Protein AF-A0A2S6SLX9-F1 (afdb_monomer)

pLDDT: mean 84.7, std 12.92, range [45.53, 98.5]

Solvent-accessible surface area (backbone atoms only — not comparable to full-atom values): 10293 Å² total; per-residue (Å²): 132,56,76,66,54,54,52,51,55,49,53,52,50,39,67,77,36,44,71,61,47,51,50,53,49,33,52,50,41,18,55,44,28,34,71,29,60,89,68,58,66,61,57,39,20,46,30,0,40,76,55,32,36,69,56,17,27,56,48,45,47,50,17,41,27,54,11,34,46,51,32,24,54,50,45,38,69,73,43,36,68,67,47,44,76,75,39,45,80,59,52,54,55,52,46,60,61,36,72,81,46,53,53,56,56,44,20,53,61,50,50,48,80,90,63,54,62,41,60,53,39,50,55,54,27,71,42,98,67,53,71,65,54,53,40,54,17,42,41,63,18,37,40,66,63,39,46,49,31,2,45,52,16,27,49,50,44,58,39,70,74,45,95,62,91,75,81,86,72,84,80,54,71,64,55,62,48,53,55,48,51,54,51,49,54,45,51,51,53,54,58,61,73,71,111

Structure (mmCIF, N/CA/C/O backbone):
data_AF-A0A2S6SLX9-F1
#
_entry.id   AF-A0A2S6SLX9-F1
#
loop_
_atom_site.group_PDB
_atom_site.id
_atom_site.type_symbol
_atom_site.label_atom_id
_atom_site.label_alt_id
_atom_site.label_comp_id
_atom_site.label_asym_id
_atom_site.label_entity_id
_atom_site.label_seq_id
_atom_site.pdbx_PDB_ins_code
_atom_site.Cartn_x
_atom_site.Cartn_y
_atom_site.Cartn_z
_atom_site.occupancy
_atom_site.B_iso_or_equiv
_atom_site.auth_seq_id
_atom_site.auth_comp_id
_atom_site.auth_asym_id
_atom_site.auth_atom_id
_atom_site.pdbx_PDB_model_num
ATOM 1 N N . MET A 1 1 ? 1.259 -5.660 -34.806 1.00 58.66 1 MET A N 1
ATOM 2 C CA . MET A 1 1 ? 2.214 -5.693 -33.688 1.00 58.66 1 MET A CA 1
ATOM 3 C C . MET A 1 1 ? 2.145 -7.053 -33.032 1.00 58.66 1 MET A C 1
ATOM 5 O O . MET A 1 1 ? 1.048 -7.477 -32.679 1.00 58.66 1 MET A O 1
ATOM 9 N N . THR A 1 2 ? 3.268 -7.755 -32.922 1.00 77.75 2 THR A N 1
ATOM 10 C CA . THR A 1 2 ? 3.340 -8.989 -32.123 1.00 77.75 2 THR A CA 1
ATOM 11 C C . THR A 1 2 ? 3.274 -8.657 -30.622 1.00 77.75 2 THR A C 1
ATOM 13 O O . THR A 1 2 ? 3.589 -7.541 -30.214 1.00 77.75 2 THR A O 1
ATOM 16 N N . TYR A 1 3 ? 2.852 -9.604 -29.774 1.00 70.75 3 TYR A N 1
ATOM 17 C CA . TYR A 1 3 ? 2.785 -9.411 -28.311 1.00 70.75 3 TYR A CA 1
ATOM 18 C C . TYR A 1 3 ? 4.117 -8.911 -27.722 1.00 70.75 3 TYR A C 1
ATOM 20 O O . TYR A 1 3 ? 4.139 -8.018 -26.878 1.00 70.75 3 TYR A O 1
ATOM 28 N N . ASN A 1 4 ? 5.231 -9.427 -28.242 1.00 73.94 4 ASN A N 1
ATOM 29 C CA . ASN A 1 4 ? 6.574 -9.044 -27.819 1.00 73.94 4 ASN A CA 1
ATOM 30 C C . ASN A 1 4 ? 6.911 -7.590 -28.185 1.00 73.94 4 ASN A C 1
ATOM 32 O O . ASN A 1 4 ? 7.518 -6.894 -27.378 1.00 73.94 4 ASN A O 1
ATOM 36 N N . GLU A 1 5 ? 6.480 -7.098 -29.352 1.00 76.88 5 GLU A N 1
ATOM 37 C CA . GLU A 1 5 ? 6.680 -5.694 -29.749 1.00 76.88 5 GLU A CA 1
ATOM 38 C C . GLU A 1 5 ? 5.954 -4.725 -28.811 1.00 76.88 5 GLU A C 1
ATOM 40 O O . GLU A 1 5 ? 6.497 -3.676 -28.469 1.00 76.88 5 GLU A O 1
ATOM 45 N N . ILE A 1 6 ? 4.751 -5.086 -28.350 1.00 79.19 6 ILE A N 1
ATOM 46 C CA . ILE A 1 6 ? 3.998 -4.268 -27.390 1.00 79.19 6 ILE A CA 1
ATOM 47 C C . ILE A 1 6 ? 4.755 -4.197 -26.060 1.00 79.19 6 ILE A C 1
ATOM 49 O O . ILE A 1 6 ? 4.963 -3.099 -25.542 1.00 79.19 6 ILE A O 1
ATOM 53 N N . LEU A 1 7 ? 5.220 -5.335 -25.535 1.00 76.69 7 LEU A N 1
ATOM 54 C CA . LEU A 1 7 ? 5.980 -5.375 -24.281 1.00 76.69 7 LEU A CA 1
ATOM 55 C C . LEU A 1 7 ? 7.290 -4.583 -24.356 1.00 76.69 7 LEU A C 1
ATOM 57 O O . LEU A 1 7 ? 7.584 -3.836 -23.425 1.00 76.69 7 LEU A O 1
ATOM 61 N N . LEU A 1 8 ? 8.027 -4.700 -25.465 1.00 78.38 8 LEU A N 1
ATOM 62 C CA . LEU A 1 8 ? 9.262 -3.949 -25.719 1.00 78.38 8 LEU A CA 1
ATOM 63 C C . LEU A 1 8 ? 9.008 -2.441 -25.838 1.00 78.38 8 LEU A C 1
ATOM 65 O O . LEU A 1 8 ? 9.751 -1.631 -25.290 1.00 78.38 8 LEU A O 1
ATOM 69 N N . SER A 1 9 ? 7.941 -2.041 -26.536 1.00 81.38 9 SER A N 1
ATOM 70 C CA . SER A 1 9 ? 7.583 -0.622 -26.649 1.00 81.38 9 SER A CA 1
ATOM 71 C C . SER A 1 9 ? 7.209 -0.020 -25.289 1.00 81.38 9 SER A C 1
ATOM 73 O O . SER A 1 9 ? 7.615 1.099 -24.970 1.00 81.38 9 SER A O 1
ATOM 75 N N . PHE A 1 10 ? 6.499 -0.788 -24.458 1.00 82.88 10 PHE A N 1
ATOM 76 C CA . PHE A 1 10 ? 6.145 -0.399 -23.101 1.00 82.88 10 PHE A CA 1
ATOM 77 C C . PHE A 1 10 ? 7.373 -0.300 -22.187 1.00 82.88 10 PHE A C 1
ATOM 79 O O . PHE A 1 10 ? 7.529 0.718 -21.513 1.00 82.88 10 PHE A O 1
ATOM 86 N N . SER A 1 11 ? 8.256 -1.308 -22.176 1.00 81.62 11 SER A N 1
ATOM 87 C CA . SER A 1 11 ? 9.472 -1.271 -21.351 1.00 81.62 11 SER A CA 1
ATOM 88 C C . SER A 1 11 ? 10.345 -0.072 -21.713 1.00 81.62 11 SER A C 1
ATOM 90 O O . SER A 1 11 ? 10.762 0.664 -20.823 1.00 81.62 11 SER A O 1
ATOM 92 N N . ASN A 1 12 ? 10.511 0.206 -23.010 1.00 85.88 12 ASN A N 1
ATOM 93 C CA . ASN A 1 12 ? 11.254 1.375 -23.481 1.00 85.88 12 ASN A CA 1
ATOM 94 C C . ASN A 1 12 ? 10.618 2.690 -23.011 1.00 85.88 12 ASN A C 1
ATOM 96 O O . ASN A 1 12 ? 11.326 3.613 -22.613 1.00 85.88 12 ASN A O 1
ATOM 100 N N . TRP A 1 13 ? 9.286 2.801 -23.035 1.00 87.69 13 TRP A N 1
ATOM 101 C CA . TRP A 1 13 ? 8.609 4.007 -22.556 1.00 87.69 13 TRP A CA 1
ATOM 102 C C . TRP A 1 13 ? 8.797 4.221 -21.051 1.00 87.69 13 TRP A C 1
ATOM 104 O O . TRP A 1 13 ? 9.047 5.355 -20.630 1.00 87.69 13 TRP A O 1
ATOM 114 N N . VAL A 1 14 ? 8.712 3.146 -20.257 1.00 88.69 14 VAL A N 1
ATOM 115 C CA . VAL A 1 14 ? 8.962 3.191 -18.809 1.00 88.69 14 VAL A CA 1
ATOM 116 C C . VAL A 1 14 ? 10.404 3.589 -18.524 1.00 88.69 14 VAL A C 1
ATOM 118 O O . VAL A 1 14 ? 10.623 4.434 -17.664 1.00 88.69 14 VAL A O 1
ATOM 121 N N . GLU A 1 15 ? 11.382 3.049 -19.249 1.00 86.44 15 GLU A N 1
ATOM 122 C CA . GLU A 1 15 ? 12.791 3.421 -19.074 1.00 86.44 15 GLU A CA 1
ATOM 123 C C . GLU A 1 15 ? 13.044 4.895 -19.417 1.00 86.44 15 GLU A C 1
ATOM 125 O O . GLU A 1 15 ? 13.680 5.610 -18.642 1.00 86.44 15 GLU A O 1
ATOM 130 N N . LEU A 1 16 ? 12.476 5.386 -20.524 1.00 92.38 16 LEU A N 1
ATOM 131 C CA . LEU A 1 16 ? 12.599 6.790 -20.932 1.00 92.38 16 LEU A CA 1
ATOM 132 C C . LEU A 1 16 ? 11.892 7.759 -19.968 1.00 92.38 16 LEU A C 1
ATOM 134 O O . LEU A 1 16 ? 12.337 8.892 -19.801 1.00 92.38 16 LEU A O 1
ATOM 138 N N . ASN A 1 17 ? 10.798 7.330 -19.328 1.00 93.88 17 ASN A N 1
ATOM 139 C CA . ASN A 1 17 ? 9.946 8.167 -18.474 1.00 93.88 17 ASN A CA 1
ATOM 140 C C . ASN A 1 17 ? 9.801 7.587 -17.061 1.00 93.88 17 ASN A C 1
ATOM 142 O O . ASN A 1 17 ? 8.701 7.563 -16.499 1.00 93.88 17 ASN A O 1
ATOM 146 N N . TYR A 1 18 ? 10.898 7.108 -16.476 1.00 92.50 18 TYR A N 1
ATOM 147 C CA . TYR A 1 18 ? 10.857 6.275 -15.270 1.00 92.50 18 TYR A CA 1
ATOM 148 C C . TYR A 1 18 ? 10.130 6.928 -14.088 1.00 92.50 18 TYR A C 1
ATOM 150 O O . TYR A 1 18 ? 9.171 6.370 -13.551 1.00 92.50 18 TYR A O 1
ATOM 158 N N . PHE A 1 19 ? 10.504 8.159 -13.730 1.00 95.06 19 PHE A N 1
ATOM 159 C CA . PHE A 1 19 ? 9.881 8.878 -12.614 1.00 95.06 19 PHE A CA 1
ATOM 160 C C . PHE A 1 19 ? 8.405 9.211 -12.859 1.00 95.06 19 PHE A C 1
ATOM 162 O O . PHE A 1 19 ? 7.588 9.097 -11.945 1.00 95.06 19 PHE A O 1
ATOM 169 N N . LEU A 1 20 ? 8.045 9.582 -14.091 1.00 95.19 20 LEU A N 1
ATOM 170 C CA . LEU A 1 20 ? 6.654 9.856 -14.454 1.00 95.19 20 LEU A CA 1
ATOM 171 C C . LEU A 1 20 ? 5.812 8.576 -14.384 1.00 95.19 20 LEU A C 1
ATOM 173 O O . LEU A 1 20 ? 4.711 8.592 -13.840 1.00 95.19 20 LEU A O 1
ATOM 177 N N . SER A 1 21 ? 6.357 7.458 -14.864 1.00 95.94 21 SER A N 1
ATOM 178 C CA . SER A 1 21 ? 5.723 6.138 -14.796 1.00 95.94 21 SER A CA 1
ATOM 179 C C . SER A 1 21 ? 5.477 5.711 -13.349 1.00 95.94 21 SER A C 1
ATOM 181 O O . SER A 1 21 ? 4.375 5.274 -13.015 1.00 95.94 21 SER A O 1
ATOM 183 N N . MET A 1 22 ? 6.469 5.898 -12.470 1.00 97.25 22 MET A N 1
ATOM 184 C CA . MET A 1 22 ? 6.322 5.638 -11.035 1.00 97.25 22 MET A CA 1
ATOM 185 C C . MET A 1 22 ? 5.228 6.508 -10.411 1.00 97.25 22 MET A C 1
ATOM 187 O O . MET A 1 22 ? 4.393 6.001 -9.662 1.00 97.25 22 MET A O 1
ATOM 191 N N . PHE A 1 23 ? 5.213 7.806 -10.722 1.00 97.62 23 PHE A N 1
ATOM 192 C CA . PHE A 1 23 ? 4.220 8.737 -10.193 1.00 97.62 23 PHE A CA 1
ATOM 193 C C . PHE A 1 23 ? 2.799 8.379 -10.645 1.00 97.62 23 PHE A C 1
ATOM 195 O O . PHE A 1 23 ? 1.895 8.274 -9.816 1.00 97.62 23 PHE A O 1
ATOM 202 N N . LEU A 1 24 ? 2.599 8.121 -11.940 1.00 97.38 24 LEU A N 1
ATOM 203 C CA . LEU A 1 24 ? 1.301 7.714 -12.483 1.00 97.38 24 LEU A CA 1
ATOM 204 C C . LEU A 1 24 ? 0.829 6.390 -11.879 1.00 97.38 24 LEU A C 1
ATOM 206 O O . LEU A 1 24 ? -0.334 6.276 -11.491 1.00 97.38 24 LEU A O 1
ATOM 210 N N . PHE A 1 25 ? 1.730 5.415 -11.740 1.00 97.75 25 PHE A N 1
ATOM 211 C CA . PHE A 1 25 ? 1.415 4.148 -11.089 1.00 97.75 25 PHE A CA 1
ATOM 212 C C . PHE A 1 25 ? 1.014 4.351 -9.623 1.00 97.75 25 PHE A C 1
ATOM 214 O O . PHE A 1 25 ? 0.010 3.791 -9.179 1.00 97.75 25 PHE A O 1
ATOM 221 N N . PHE A 1 26 ? 1.748 5.186 -8.880 1.00 98.50 26 PHE A N 1
ATOM 222 C CA . PHE A 1 26 ? 1.417 5.510 -7.494 1.00 98.50 26 PHE A CA 1
ATOM 223 C C . PHE A 1 26 ? 0.015 6.111 -7.380 1.00 98.50 26 PHE A C 1
ATOM 225 O O . PHE A 1 26 ? -0.801 5.625 -6.598 1.00 98.50 26 PHE A O 1
ATOM 232 N N . ILE A 1 27 ? -0.290 7.131 -8.190 1.00 98.50 27 ILE A N 1
ATOM 233 C CA . ILE A 1 27 ? -1.601 7.794 -8.188 1.00 98.50 27 ILE A CA 1
ATOM 234 C C . ILE A 1 27 ? -2.712 6.811 -8.560 1.00 98.50 27 ILE A C 1
ATOM 236 O O . ILE A 1 27 ? -3.748 6.778 -7.894 1.00 98.50 27 ILE A O 1
ATOM 240 N N . PHE A 1 28 ? -2.489 5.972 -9.571 1.00 98.25 28 PHE A N 1
ATOM 241 C CA . PHE A 1 28 ? -3.449 4.950 -9.967 1.00 98.25 28 PHE A CA 1
ATOM 242 C C . PHE A 1 28 ? -3.755 3.985 -8.815 1.00 98.25 28 PHE A C 1
ATOM 244 O O . PHE A 1 28 ? -4.920 3.817 -8.454 1.00 98.25 28 PHE A O 1
ATOM 251 N N . ILE A 1 29 ? -2.734 3.395 -8.184 1.00 98.38 29 ILE A N 1
ATOM 252 C CA . ILE A 1 29 ? -2.934 2.434 -7.088 1.00 98.38 29 ILE A CA 1
ATOM 253 C C . ILE A 1 29 ? -3.491 3.098 -5.835 1.00 98.38 29 ILE A C 1
ATOM 255 O O . ILE A 1 29 ? -4.310 2.489 -5.140 1.00 98.38 29 ILE A O 1
ATOM 259 N N . TYR A 1 30 ? -3.093 4.336 -5.558 1.00 98.44 30 TYR A N 1
ATOM 260 C CA . TYR A 1 30 ? -3.668 5.142 -4.492 1.00 98.44 30 TYR A CA 1
ATOM 261 C C . TYR A 1 30 ? -5.182 5.298 -4.683 1.00 98.44 30 TYR A C 1
ATOM 263 O O . TYR A 1 30 ? -5.946 4.917 -3.795 1.00 98.44 30 TYR A O 1
ATOM 271 N N . LEU A 1 31 ? -5.632 5.773 -5.850 1.00 98.25 31 LEU A N 1
ATOM 272 C CA . LEU A 1 31 ? -7.058 5.962 -6.147 1.00 98.25 31 LEU A CA 1
ATOM 273 C C . LEU A 1 31 ? -7.817 4.630 -6.173 1.00 98.25 31 LEU A C 1
ATOM 275 O O . LEU A 1 31 ? -8.896 4.506 -5.593 1.00 98.25 31 LEU A O 1
ATOM 279 N N . TYR A 1 32 ? -7.223 3.609 -6.784 1.00 97.31 32 TYR A N 1
ATOM 280 C CA . TYR A 1 32 ? -7.793 2.268 -6.851 1.00 97.31 32 TYR A CA 1
ATOM 281 C C . TYR A 1 32 ? -8.012 1.669 -5.450 1.00 97.31 32 TYR A C 1
ATOM 283 O O . TYR A 1 32 ? -9.073 1.115 -5.150 1.00 97.31 32 TYR A O 1
ATOM 291 N N . SER A 1 33 ? -7.028 1.828 -4.560 1.00 97.12 33 SER A N 1
ATOM 292 C CA . SER A 1 33 ? -7.104 1.364 -3.168 1.00 97.12 33 SER A CA 1
ATOM 293 C C . SER A 1 33 ? -8.038 2.233 -2.321 1.00 97.12 33 SER A C 1
ATOM 295 O O . SER A 1 33 ? -8.710 1.712 -1.429 1.00 97.12 33 SER A O 1
ATOM 297 N N . ALA A 1 34 ? -8.148 3.528 -2.629 1.00 96.81 34 ALA A N 1
ATOM 298 C CA . ALA A 1 34 ? -9.084 4.447 -1.983 1.00 96.81 34 ALA A CA 1
ATOM 299 C C . ALA A 1 34 ? -10.553 4.111 -2.238 1.00 96.81 34 ALA A C 1
ATOM 301 O O . ALA A 1 34 ? -11.397 4.430 -1.405 1.00 96.81 34 ALA A O 1
ATOM 302 N N . ILE A 1 35 ? -10.854 3.421 -3.337 1.00 95.00 35 ILE A N 1
ATOM 303 C CA . ILE A 1 35 ? -12.191 2.883 -3.633 1.00 95.00 35 ILE A CA 1
ATOM 304 C C . ILE A 1 35 ? -12.260 1.375 -3.293 1.00 95.00 35 ILE A C 1
ATOM 306 O O . ILE A 1 35 ? -13.327 0.770 -3.291 1.00 95.00 35 ILE A O 1
ATOM 310 N N . SER A 1 36 ? -11.127 0.769 -2.914 1.00 91.88 36 SER A N 1
ATOM 311 C CA . SER A 1 36 ? -10.984 -0.637 -2.507 1.00 91.88 36 SER A CA 1
ATOM 312 C C . SER A 1 36 ? -11.482 -1.650 -3.551 1.00 91.88 36 SER A C 1
ATOM 314 O O . SER A 1 36 ? -12.136 -2.642 -3.218 1.00 91.88 36 SER A O 1
ATOM 316 N N . LEU A 1 37 ? -11.144 -1.412 -4.820 1.00 89.38 37 LEU A N 1
ATOM 317 C CA . LEU A 1 37 ? -11.542 -2.260 -5.946 1.00 89.38 37 LEU A CA 1
ATOM 318 C C . LEU A 1 37 ? -10.876 -3.662 -5.918 1.00 89.38 37 LEU A C 1
ATOM 320 O O . LEU A 1 37 ? -9.758 -3.818 -5.412 1.00 89.38 37 LEU A O 1
ATOM 324 N N . PRO A 1 38 ? -11.545 -4.706 -6.453 1.00 88.38 38 PRO A N 1
ATOM 325 C CA . PRO A 1 38 ? -11.007 -6.065 -6.529 1.00 88.38 38 PRO A CA 1
ATOM 326 C C . PRO A 1 38 ? -10.089 -6.258 -7.743 1.00 88.38 38 PRO A C 1
ATOM 328 O O . PRO A 1 38 ? -10.397 -5.788 -8.833 1.00 88.38 38 PRO A O 1
ATOM 331 N N . GLY A 1 39 ? -9.016 -7.040 -7.582 1.00 87.00 39 GLY A N 1
ATOM 332 C CA . GLY A 1 39 ? -8.048 -7.323 -8.657 1.00 87.00 39 GLY A CA 1
ATOM 333 C C . GLY A 1 39 ? -6.672 -6.681 -8.463 1.00 87.00 39 GLY A C 1
ATOM 334 O O . GLY A 1 39 ? -5.810 -6.802 -9.328 1.00 87.00 39 GLY A O 1
ATOM 335 N N . LEU A 1 40 ? -6.435 -6.061 -7.302 1.00 91.75 40 LEU A N 1
ATOM 336 C CA . LEU A 1 40 ? -5.194 -5.357 -6.975 1.00 91.75 40 LEU A CA 1
ATOM 337 C C . LEU A 1 40 ? -3.921 -6.183 -7.223 1.00 91.75 40 LEU A C 1
ATOM 339 O O . LEU A 1 40 ? -2.926 -5.639 -7.685 1.00 91.75 40 LEU A O 1
ATOM 343 N N . LEU A 1 41 ? -3.976 -7.497 -6.968 1.00 90.75 41 LEU A N 1
ATOM 344 C CA . LEU A 1 41 ? -2.868 -8.444 -7.149 1.00 90.75 41 LEU A CA 1
ATOM 345 C C . LEU A 1 41 ? -2.185 -8.341 -8.518 1.00 90.75 41 LEU A C 1
ATOM 347 O O . LEU A 1 41 ? -0.959 -8.387 -8.582 1.00 90.75 41 LEU A O 1
ATOM 351 N N . VAL A 1 42 ? -2.956 -8.152 -9.594 1.00 90.06 42 VAL A N 1
ATOM 352 C CA . VAL A 1 42 ? -2.410 -8.035 -10.957 1.00 90.06 42 VAL A CA 1
ATOM 353 C C . VAL A 1 42 ? -1.478 -6.830 -11.058 1.00 90.06 42 VAL A C 1
ATOM 355 O O . VAL A 1 42 ? -0.386 -6.930 -11.613 1.00 90.06 42 VAL A O 1
ATOM 358 N N . PHE A 1 43 ? -1.861 -5.707 -10.450 1.00 95.62 43 PHE A N 1
ATOM 359 C CA . PHE A 1 43 ? -1.049 -4.497 -10.462 1.00 95.62 43 PHE A CA 1
ATOM 360 C C . PHE A 1 43 ? 0.186 -4.592 -9.562 1.00 95.62 43 PHE A C 1
ATOM 362 O O . PHE A 1 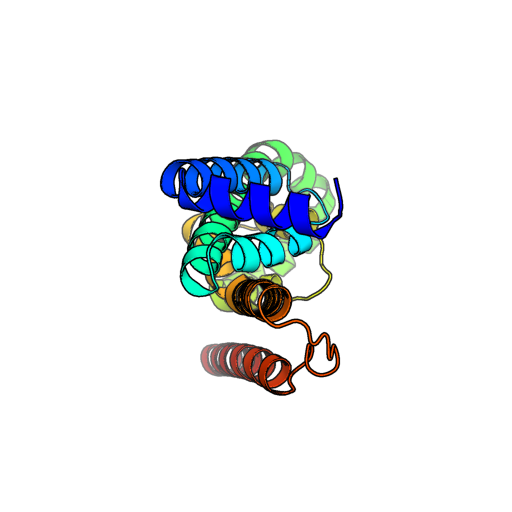43 ? 1.207 -3.977 -9.858 1.00 95.62 43 PHE A O 1
ATOM 369 N N . ILE A 1 44 ? 0.121 -5.384 -8.489 1.00 96.06 44 ILE A N 1
ATOM 370 C CA . ILE A 1 44 ? 1.285 -5.659 -7.636 1.00 96.06 44 ILE A CA 1
ATOM 371 C C . ILE A 1 44 ? 2.328 -6.480 -8.410 1.00 96.06 44 ILE A C 1
ATOM 373 O O . ILE A 1 44 ? 3.518 -6.185 -8.352 1.00 96.06 44 ILE A O 1
ATOM 377 N N . VAL A 1 45 ? 1.901 -7.498 -9.161 1.00 92.94 45 VAL A N 1
ATOM 378 C CA . VAL A 1 45 ? 2.816 -8.251 -10.035 1.00 92.94 45 VAL A CA 1
ATOM 379 C C . VAL A 1 45 ? 3.376 -7.335 -11.122 1.00 92.94 45 VAL A C 1
ATOM 381 O O . VAL A 1 45 ? 4.582 -7.312 -11.358 1.00 92.94 45 VAL A O 1
ATOM 384 N N . PHE A 1 46 ? 2.520 -6.519 -11.734 1.00 92.75 46 PHE A N 1
ATOM 385 C CA . PHE A 1 46 ? 2.934 -5.564 -12.755 1.00 92.75 46 PHE A CA 1
ATOM 386 C C . PHE A 1 46 ? 3.982 -4.560 -12.256 1.00 92.75 46 PHE A C 1
ATOM 388 O O . PHE A 1 46 ? 4.916 -4.256 -12.989 1.00 92.75 46 PHE A O 1
ATOM 395 N N . SER A 1 47 ? 3.897 -4.077 -11.014 1.00 96.69 47 SER A N 1
ATOM 396 C CA . SER A 1 47 ? 4.906 -3.146 -10.490 1.00 96.69 47 SER A CA 1
ATOM 397 C C . SER A 1 47 ? 6.283 -3.789 -10.342 1.00 96.69 47 SER A C 1
ATOM 399 O O . SER A 1 47 ? 7.293 -3.130 -10.575 1.00 96.69 47 SER A O 1
ATOM 401 N N . GLY A 1 48 ? 6.334 -5.083 -10.021 1.00 95.00 48 GLY A N 1
ATOM 402 C CA . GLY A 1 48 ? 7.568 -5.861 -10.051 1.00 95.00 48 GLY A CA 1
ATOM 403 C C . GLY A 1 48 ? 8.143 -6.008 -11.456 1.00 95.00 48 GLY A C 1
ATOM 404 O O . GLY A 1 48 ? 9.352 -5.901 -11.629 1.00 95.00 48 GLY A O 1
ATOM 405 N N . TYR A 1 49 ? 7.278 -6.225 -12.449 1.00 90.62 49 TYR A N 1
ATOM 406 C CA . TYR A 1 49 ? 7.666 -6.305 -13.858 1.00 90.62 49 TYR A CA 1
ATOM 407 C C . TYR A 1 49 ? 8.205 -4.964 -14.377 1.00 90.62 49 TYR A C 1
ATOM 409 O O . TYR A 1 49 ? 9.267 -4.927 -14.985 1.00 90.62 49 TYR A O 1
ATOM 417 N N . ALA A 1 50 ? 7.499 -3.864 -14.099 1.00 92.44 50 ALA A N 1
ATOM 418 C CA . ALA A 1 50 ? 7.806 -2.546 -14.650 1.00 92.44 50 ALA A CA 1
ATOM 419 C C . ALA A 1 50 ? 8.945 -1.815 -13.917 1.00 92.44 50 ALA A C 1
ATOM 421 O O . ALA A 1 50 ? 9.698 -1.077 -14.545 1.00 92.44 50 ALA A O 1
ATOM 422 N N . PHE A 1 51 ? 9.070 -1.986 -12.595 1.00 94.81 51 PHE A N 1
ATOM 423 C CA . PHE A 1 51 ? 9.996 -1.197 -11.767 1.00 94.81 51 PHE A CA 1
ATOM 424 C C . PHE A 1 51 ? 11.027 -2.048 -11.012 1.00 94.81 51 PHE A C 1
ATOM 426 O O . PHE A 1 51 ? 11.854 -1.505 -10.280 1.00 94.81 51 PHE A O 1
ATOM 433 N N . GLY A 1 52 ? 10.988 -3.374 -11.158 1.00 92.50 52 GLY A N 1
ATOM 434 C CA . GLY A 1 52 ? 11.803 -4.305 -10.384 1.00 92.50 52 GLY A CA 1
ATOM 435 C C . GLY A 1 52 ? 11.268 -4.544 -8.967 1.00 92.50 52 GLY A C 1
ATOM 436 O O . GLY A 1 52 ? 10.388 -3.843 -8.462 1.00 92.50 52 GLY A O 1
ATOM 437 N N . SER A 1 53 ? 11.812 -5.556 -8.285 1.00 92.88 53 SER A N 1
ATOM 438 C CA . SER A 1 53 ? 11.247 -6.047 -7.017 1.00 92.88 53 SER A CA 1
ATOM 439 C C . SER A 1 53 ? 11.245 -5.003 -5.896 1.00 92.88 53 SER A C 1
ATOM 441 O O . SER A 1 53 ? 10.259 -4.888 -5.171 1.00 92.88 53 SER A O 1
ATOM 443 N N . PHE A 1 54 ? 12.349 -4.262 -5.739 1.00 95.88 54 PHE A N 1
ATOM 444 C CA . PHE A 1 54 ? 12.551 -3.335 -4.621 1.00 95.88 54 PHE A CA 1
ATOM 445 C C . PHE A 1 54 ? 11.714 -2.063 -4.781 1.00 95.88 54 PHE A C 1
ATOM 447 O O . PHE A 1 54 ? 10.919 -1.725 -3.905 1.00 95.88 54 PHE A O 1
ATOM 454 N N . ILE A 1 55 ? 11.842 -1.384 -5.924 1.00 97.50 55 ILE A N 1
ATOM 455 C CA . ILE A 1 55 ? 11.099 -0.150 -6.199 1.00 97.50 55 ILE A CA 1
ATOM 456 C C . ILE A 1 55 ? 9.610 -0.465 -6.354 1.00 97.50 55 ILE A C 1
ATOM 458 O O . ILE A 1 55 ? 8.787 0.205 -5.732 1.00 97.50 55 ILE A O 1
ATOM 462 N N . GLY A 1 56 ? 9.260 -1.539 -7.072 1.00 97.81 56 GLY A N 1
ATOM 463 C CA . GLY A 1 56 ? 7.884 -2.020 -7.175 1.00 97.81 56 GLY A CA 1
ATOM 464 C C . GLY A 1 56 ? 7.257 -2.299 -5.807 1.00 97.81 56 GLY A C 1
ATOM 465 O O . GLY A 1 56 ? 6.118 -1.895 -5.568 1.00 97.81 56 GLY A O 1
ATOM 466 N N . TYR A 1 57 ? 8.006 -2.900 -4.870 1.00 98.19 57 TYR A N 1
ATOM 467 C CA . TYR A 1 57 ? 7.541 -3.138 -3.498 1.00 98.19 57 TYR A CA 1
ATOM 468 C C . TYR A 1 57 ? 7.203 -1.833 -2.776 1.00 98.19 57 TYR A C 1
ATOM 470 O O . TYR A 1 57 ? 6.068 -1.676 -2.321 1.00 98.19 57 TYR A O 1
ATOM 478 N N . PHE A 1 58 ? 8.149 -0.891 -2.693 1.00 98.50 58 PHE A N 1
ATOM 479 C CA . PHE A 1 58 ? 7.940 0.361 -1.959 1.00 98.50 58 PHE A CA 1
ATOM 480 C C . PHE A 1 58 ? 6.839 1.212 -2.581 1.00 98.50 58 PHE A C 1
ATOM 482 O O . PHE A 1 58 ? 5.966 1.713 -1.870 1.00 98.50 58 PHE A O 1
ATOM 489 N N . LEU A 1 59 ? 6.839 1.323 -3.908 1.00 98.25 59 LEU A N 1
ATOM 490 C CA . LEU A 1 59 ? 5.829 2.073 -4.638 1.00 98.25 59 LEU A CA 1
ATOM 491 C C . LEU A 1 59 ? 4.435 1.504 -4.359 1.00 98.25 59 LEU A C 1
ATOM 493 O O . LEU A 1 59 ? 3.515 2.241 -4.007 1.00 98.25 59 LEU A O 1
ATOM 497 N N . THR A 1 60 ? 4.292 0.182 -4.429 1.00 98.25 60 THR A N 1
ATOM 498 C CA . THR A 1 60 ? 3.004 -0.490 -4.245 1.00 98.25 60 THR A CA 1
ATOM 499 C C . THR A 1 60 ? 2.538 -0.452 -2.795 1.00 98.25 60 THR A C 1
ATOM 501 O O . THR A 1 60 ? 1.400 -0.062 -2.538 1.00 98.25 60 THR A O 1
ATOM 504 N N . ILE A 1 61 ? 3.394 -0.804 -1.829 1.00 98.38 61 ILE A N 1
ATOM 505 C CA . ILE A 1 61 ? 2.994 -0.871 -0.416 1.00 98.38 61 ILE A CA 1
ATOM 506 C C . ILE A 1 61 ? 2.582 0.504 0.120 1.00 98.38 61 ILE A C 1
ATOM 508 O O . ILE A 1 61 ? 1.596 0.603 0.854 1.00 98.38 61 ILE A O 1
ATOM 512 N N . LEU A 1 62 ? 3.276 1.573 -0.288 1.00 98.44 62 LEU A N 1
ATOM 513 C CA . LEU A 1 62 ? 2.927 2.942 0.090 1.00 98.44 62 LEU A CA 1
ATOM 514 C C . LEU A 1 62 ? 1.626 3.392 -0.581 1.00 98.44 62 LEU A C 1
ATOM 516 O O . LEU A 1 62 ? 0.742 3.899 0.109 1.00 98.44 62 LEU A O 1
ATOM 520 N N . SER A 1 63 ? 1.464 3.138 -1.883 1.00 98.44 63 SER A N 1
ATOM 521 C CA . SER A 1 63 ? 0.232 3.484 -2.610 1.00 98.44 63 SER A CA 1
ATOM 522 C C . SER A 1 63 ? -0.996 2.802 -2.002 1.00 98.44 63 SER A C 1
ATOM 524 O O . SER A 1 63 ? -2.001 3.458 -1.724 1.00 98.44 63 SER A O 1
ATOM 526 N N . ILE A 1 64 ? -0.901 1.493 -1.727 1.00 98.19 64 ILE A N 1
ATOM 527 C CA . ILE A 1 64 ? -1.979 0.711 -1.105 1.00 98.19 64 ILE A CA 1
ATOM 528 C C . ILE A 1 64 ? -2.293 1.243 0.289 1.00 98.19 64 ILE A C 1
ATOM 530 O O . ILE A 1 64 ? -3.467 1.366 0.643 1.00 98.19 64 ILE A O 1
ATOM 534 N N . SER A 1 65 ? -1.265 1.563 1.077 1.00 98.12 65 SER A N 1
ATOM 535 C CA . SER A 1 65 ? -1.433 2.033 2.453 1.00 98.12 65 SER A CA 1
ATOM 536 C C . SER A 1 65 ? -2.118 3.392 2.507 1.00 98.12 65 SER A C 1
ATOM 538 O O . SER A 1 65 ? -3.091 3.540 3.243 1.00 98.12 65 SER A O 1
ATOM 540 N N . PHE A 1 66 ? -1.669 4.359 1.703 1.00 98.31 66 PHE A N 1
ATOM 541 C CA . PHE A 1 66 ? -2.270 5.693 1.665 1.00 98.31 66 PHE A CA 1
ATOM 542 C C . PHE A 1 66 ? -3.664 5.690 1.035 1.00 98.31 66 PHE A C 1
ATOM 544 O O . PHE A 1 66 ? -4.574 6.311 1.581 1.00 98.31 66 PHE A O 1
ATOM 551 N N . GLY A 1 67 ? -3.874 4.935 -0.046 1.00 98.06 67 GLY A N 1
ATOM 552 C CA . GLY A 1 67 ? -5.200 4.803 -0.649 1.00 98.06 67 GLY A CA 1
ATOM 553 C C . GLY A 1 67 ? -6.188 4.133 0.307 1.00 98.06 67 GLY A C 1
ATOM 554 O O . GLY A 1 67 ? -7.251 4.675 0.601 1.00 98.06 67 GLY A O 1
ATOM 555 N N . SER A 1 68 ? -5.805 3.000 0.903 1.00 97.81 68 SER A N 1
ATOM 556 C CA . SER A 1 68 ? -6.629 2.321 1.916 1.00 97.81 68 SER A CA 1
ATOM 557 C C . SER A 1 68 ? -6.888 3.201 3.139 1.00 97.81 68 SER A C 1
ATOM 559 O O . SER A 1 68 ? -7.942 3.091 3.764 1.00 97.81 68 SER A O 1
ATOM 561 N N . HIS A 1 69 ? -5.940 4.071 3.497 1.00 97.81 69 HIS A N 1
ATOM 562 C CA . HIS A 1 69 ? -6.101 5.010 4.604 1.00 97.81 69 HIS A CA 1
ATOM 563 C C . HIS A 1 69 ? -7.148 6.079 4.292 1.00 97.81 69 HIS A C 1
ATOM 565 O O . HIS A 1 69 ? -7.968 6.374 5.163 1.00 97.81 69 HIS A O 1
ATOM 571 N N . LEU A 1 70 ? -7.207 6.571 3.050 1.00 97.12 70 LEU A N 1
ATOM 572 C CA . LEU A 1 70 ? -8.289 7.454 2.615 1.00 97.12 70 LEU A CA 1
ATOM 573 C C . LEU A 1 70 ? -9.652 6.760 2.736 1.00 97.12 70 LEU A C 1
ATOM 575 O O . LEU A 1 70 ? -10.560 7.320 3.352 1.00 97.12 70 LEU A O 1
ATOM 579 N N . PHE A 1 71 ? -9.780 5.522 2.239 1.00 95.69 71 PHE A N 1
ATOM 580 C CA . PHE A 1 71 ? -11.011 4.735 2.402 1.00 95.69 71 PHE A CA 1
ATOM 581 C C . PHE A 1 71 ? -11.384 4.596 3.881 1.00 95.69 71 PHE A C 1
ATOM 583 O O . PHE A 1 71 ? -12.532 4.809 4.266 1.00 95.69 71 PHE A O 1
ATOM 590 N N . PHE A 1 72 ? -10.412 4.248 4.725 1.00 94.94 72 PHE A N 1
ATOM 591 C CA . PHE A 1 72 ? -10.612 4.092 6.162 1.00 94.94 72 PHE A CA 1
ATOM 592 C C . PHE A 1 72 ? -11.134 5.371 6.811 1.00 94.94 72 PHE A C 1
ATOM 594 O O . PHE A 1 72 ? -12.083 5.300 7.589 1.00 94.94 72 PHE A O 1
ATOM 601 N N . LEU A 1 73 ? -10.555 6.530 6.487 1.00 94.62 73 LEU A N 1
ATOM 602 C CA . LEU A 1 73 ? -11.002 7.812 7.024 1.00 94.62 73 LEU A CA 1
ATOM 603 C C . LEU A 1 73 ? -12.418 8.142 6.561 1.00 94.62 73 LEU A C 1
ATOM 605 O O . LEU A 1 73 ? -13.254 8.468 7.402 1.00 94.62 73 LEU A O 1
ATOM 609 N N . LEU A 1 74 ? -12.707 8.016 5.266 1.00 92.94 74 LEU A N 1
ATOM 610 C CA . LEU A 1 74 ? -14.049 8.258 4.738 1.00 92.94 74 LEU A CA 1
ATOM 611 C C . LEU A 1 74 ? -15.057 7.320 5.410 1.00 92.94 74 LEU A C 1
ATOM 613 O O . LEU A 1 74 ? -16.040 7.770 5.997 1.00 92.94 74 LEU A O 1
ATOM 617 N N . SER A 1 75 ? -14.767 6.022 5.444 1.00 90.81 75 SER A N 1
ATOM 618 C CA . SER A 1 75 ? -15.671 5.035 6.026 1.00 90.81 75 SER A CA 1
ATOM 619 C C . SER A 1 75 ? -15.906 5.258 7.525 1.00 90.81 75 SER A C 1
ATOM 621 O O . SER A 1 75 ? -17.043 5.197 8.001 1.00 90.81 75 SER A O 1
ATOM 623 N N . LYS A 1 76 ? -14.850 5.618 8.266 1.00 88.50 76 LYS A N 1
ATOM 624 C CA . LYS A 1 76 ? -14.913 5.900 9.706 1.00 88.50 76 LYS A CA 1
ATOM 625 C C . LYS A 1 76 ? -15.726 7.153 10.045 1.00 88.50 76 LYS A C 1
ATOM 627 O O . LYS A 1 76 ? -16.261 7.225 11.147 1.00 88.50 76 LYS A O 1
ATOM 632 N N . HIS A 1 77 ? -15.831 8.129 9.147 1.00 86.75 77 HIS A N 1
ATOM 633 C CA . HIS A 1 77 ? -16.629 9.335 9.398 1.00 86.75 77 HIS A CA 1
ATOM 634 C C . HIS A 1 77 ? -18.058 9.202 8.862 1.00 86.75 77 HIS A C 1
ATOM 636 O O . HIS A 1 77 ? -18.998 9.564 9.564 1.00 86.75 77 HIS A O 1
ATOM 642 N N . PHE A 1 78 ? -18.239 8.629 7.670 1.00 85.31 78 PHE A N 1
ATOM 643 C CA . PHE A 1 78 ? -19.549 8.564 7.016 1.00 85.31 78 PHE A CA 1
ATOM 644 C C . PHE A 1 78 ? -20.419 7.391 7.485 1.00 85.31 78 PHE A C 1
ATOM 646 O O . PHE A 1 78 ? -21.627 7.557 7.638 1.00 85.31 78 PHE A O 1
ATOM 653 N N . PHE A 1 79 ? -19.842 6.214 7.755 1.00 75.94 79 PHE A N 1
ATOM 654 C CA . PHE A 1 79 ? -20.636 5.009 8.041 1.00 75.94 79 PHE A CA 1
ATOM 655 C C . PHE A 1 79 ? -20.649 4.589 9.513 1.00 75.94 79 PHE A C 1
ATOM 657 O O . PHE A 1 79 ? -21.393 3.679 9.879 1.00 75.94 79 PHE A O 1
ATOM 664 N N . LYS A 1 80 ? -19.880 5.254 10.384 1.00 73.19 80 LYS A N 1
ATOM 665 C CA . LYS A 1 80 ? -19.740 4.859 11.795 1.00 73.19 80 LYS A CA 1
ATOM 666 C C . LYS A 1 80 ? -21.076 4.760 12.528 1.00 73.19 80 LYS A C 1
ATOM 668 O O . LYS A 1 80 ? -21.327 3.742 13.163 1.00 73.19 80 LYS A O 1
ATOM 673 N N . ASN A 1 81 ? -21.939 5.768 12.408 1.00 75.25 81 ASN A N 1
ATOM 674 C CA . ASN A 1 81 ? -23.217 5.789 13.128 1.00 75.25 81 ASN A CA 1
ATOM 675 C C . ASN A 1 81 ? -24.163 4.685 12.631 1.00 75.25 81 ASN A C 1
ATOM 677 O O . ASN A 1 81 ? -24.717 3.939 13.434 1.00 75.25 81 ASN A O 1
ATOM 681 N N . TYR A 1 82 ? -24.276 4.521 11.310 1.00 76.44 82 TYR A N 1
ATOM 682 C CA . TYR A 1 82 ? -25.111 3.486 10.695 1.00 76.44 82 TYR A CA 1
ATOM 683 C C . TYR A 1 82 ? -24.664 2.067 11.083 1.00 76.44 82 TYR A C 1
ATOM 685 O O . TYR A 1 82 ? -25.481 1.207 11.414 1.00 76.44 82 TYR A O 1
ATOM 693 N N . ILE A 1 83 ? -23.352 1.821 11.085 1.00 71.31 83 ILE A N 1
ATOM 694 C CA . ILE A 1 83 ? -22.786 0.510 11.413 1.00 71.31 83 ILE A CA 1
ATOM 695 C C . ILE A 1 83 ? -22.902 0.214 12.909 1.00 71.31 83 ILE A C 1
ATOM 697 O O . ILE A 1 83 ? -23.252 -0.908 13.276 1.00 71.31 83 ILE A O 1
ATOM 701 N N . TYR A 1 84 ? -22.648 1.207 13.767 1.00 73.44 84 TYR A N 1
ATOM 702 C CA . TYR A 1 84 ? -22.750 1.036 15.214 1.00 73.44 84 TYR A CA 1
ATOM 703 C C . TYR A 1 84 ? -24.171 0.627 15.615 1.00 73.44 84 TYR A C 1
ATOM 705 O O . TYR A 1 84 ? -24.330 -0.371 16.309 1.00 73.44 84 TYR A O 1
ATOM 713 N N . MET A 1 85 ? -25.201 1.285 15.070 1.00 78.00 85 MET A N 1
ATOM 714 C CA . MET A 1 85 ? -26.603 0.929 15.338 1.00 78.00 85 MET A CA 1
ATOM 715 C C . MET A 1 85 ? -26.953 -0.514 14.939 1.00 78.00 85 MET A C 1
ATOM 717 O O . MET A 1 85 ? -27.770 -1.152 15.597 1.00 78.00 85 MET A O 1
ATOM 721 N N . LYS A 1 86 ? -26.343 -1.048 13.873 1.00 79.25 86 LYS A N 1
ATOM 722 C CA . LYS A 1 86 ? -26.671 -2.383 13.344 1.00 79.25 86 LYS A CA 1
ATOM 723 C C . LYS A 1 86 ? -25.818 -3.513 13.936 1.00 79.25 86 LYS A C 1
ATOM 725 O O . LYS A 1 86 ? -26.270 -4.656 13.971 1.00 79.25 86 LYS A O 1
ATOM 730 N N . PHE A 1 87 ? -24.599 -3.222 14.398 1.00 78.38 87 PHE A N 1
ATOM 731 C CA . PHE A 1 87 ? -23.607 -4.239 14.780 1.00 78.38 87 PHE A CA 1
ATOM 732 C C . PHE A 1 87 ? -22.942 -4.013 16.151 1.00 78.38 87 PHE A C 1
ATOM 734 O O . PHE A 1 87 ? -21.920 -4.641 16.442 1.00 78.38 87 PHE A O 1
ATOM 741 N N . GLU A 1 88 ? -23.512 -3.175 17.021 1.00 78.50 88 GLU A N 1
ATOM 742 C CA . GLU A 1 88 ? -22.952 -2.801 18.332 1.00 78.50 88 GLU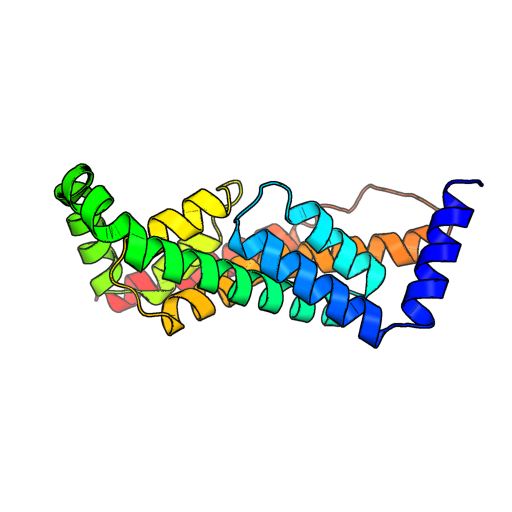 A CA 1
ATOM 743 C C . GLU A 1 88 ? -22.405 -3.989 19.149 1.00 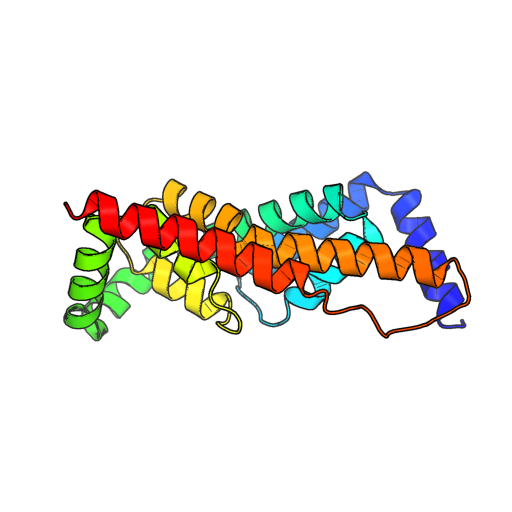78.50 88 GLU A C 1
ATOM 745 O O . GLU A 1 88 ? -21.260 -3.975 19.615 1.00 78.50 88 GLU A O 1
ATOM 750 N N . LYS A 1 89 ? -23.190 -5.067 19.286 1.00 78.69 89 LYS A N 1
ATOM 751 C CA . LYS A 1 89 ? -22.818 -6.251 20.084 1.00 78.69 89 LYS A CA 1
ATOM 752 C C . LYS A 1 89 ? -21.595 -7.000 19.531 1.00 78.69 89 LYS A C 1
ATOM 754 O O . LYS A 1 89 ? -20.846 -7.607 20.296 1.00 78.69 89 LYS A O 1
ATOM 759 N N . TYR A 1 90 ? -21.381 -6.979 18.216 1.00 77.31 90 TYR A N 1
ATOM 760 C CA . TYR A 1 90 ? -20.209 -7.594 17.583 1.00 77.31 90 TYR A CA 1
ATOM 761 C C . TYR A 1 90 ? -18.993 -6.668 17.669 1.00 77.31 90 TYR A C 1
ATOM 763 O O . TYR A 1 90 ? -17.905 -7.108 18.043 1.00 77.31 90 TYR A O 1
ATOM 771 N N . LEU A 1 91 ? -19.193 -5.375 17.400 1.00 75.06 91 LEU A N 1
ATOM 772 C CA . LEU A 1 91 ? -18.147 -4.351 17.452 1.00 75.06 91 LEU A CA 1
ATOM 773 C C . LEU A 1 91 ? -17.543 -4.214 18.850 1.00 75.06 91 LEU A C 1
ATOM 775 O O . LEU A 1 91 ? -16.324 -4.160 18.988 1.00 75.06 91 LEU A O 1
ATOM 779 N N . SER A 1 92 ? -18.371 -4.228 19.893 1.00 76.88 92 SER A N 1
ATOM 780 C CA . SER A 1 92 ? -17.923 -4.196 21.293 1.00 76.88 92 SER A CA 1
ATOM 781 C C . SER A 1 92 ? -17.028 -5.390 21.652 1.00 76.88 92 SER A C 1
ATOM 783 O O . SER A 1 92 ? -15.968 -5.200 22.253 1.00 76.88 92 SER A O 1
ATOM 785 N N . LYS A 1 93 ? -17.378 -6.610 21.217 1.00 77.25 93 LYS A N 1
ATOM 786 C CA . LYS A 1 93 ? -16.532 -7.805 21.401 1.00 77.25 93 LYS A CA 1
ATOM 787 C C . LYS A 1 93 ? -15.191 -7.694 20.671 1.00 77.25 93 LYS A C 1
ATOM 789 O O . LYS A 1 93 ? -14.156 -8.009 21.258 1.00 77.25 93 LYS A O 1
ATOM 794 N N . ILE A 1 94 ? -15.190 -7.240 19.416 1.00 75.00 94 ILE A N 1
ATOM 795 C CA . ILE A 1 94 ? -13.952 -7.095 18.631 1.00 75.00 94 ILE A CA 1
ATOM 796 C C . ILE A 1 94 ? -13.072 -5.977 19.214 1.00 75.00 94 ILE A C 1
ATOM 798 O O . ILE A 1 94 ? -11.867 -6.166 19.379 1.00 75.00 94 ILE A O 1
ATOM 802 N N . ASN A 1 95 ? -13.660 -4.851 19.623 1.00 75.94 95 ASN A N 1
ATOM 803 C CA . ASN A 1 95 ? -12.932 -3.762 20.280 1.00 75.94 95 ASN A CA 1
ATOM 804 C C . ASN A 1 95 ? -12.279 -4.220 21.597 1.00 75.94 95 ASN A C 1
ATOM 806 O O . ASN A 1 95 ? -11.131 -3.859 21.867 1.00 75.94 95 ASN A O 1
ATOM 810 N N . LEU A 1 96 ? -12.952 -5.064 22.390 1.00 74.88 96 LEU A N 1
ATOM 811 C CA . LEU A 1 96 ? -12.366 -5.661 23.598 1.00 74.88 96 LEU A CA 1
ATOM 812 C C . LEU A 1 96 ? -11.152 -6.551 23.284 1.00 74.88 96 LEU A C 1
ATOM 814 O O . LEU A 1 96 ? -10.147 -6.477 23.994 1.00 74.88 96 LEU A O 1
ATOM 818 N N . LEU A 1 97 ? -11.212 -7.347 22.209 1.00 69.62 97 LEU A N 1
ATOM 819 C CA . LEU A 1 97 ? -10.091 -8.184 21.757 1.00 69.62 97 LEU A CA 1
ATOM 820 C C . LEU A 1 97 ? -8.886 -7.341 21.315 1.00 69.62 97 LEU A C 1
ATOM 822 O O . LEU A 1 97 ? -7.744 -7.642 21.672 1.00 69.62 97 LEU A O 1
ATOM 826 N N . ILE A 1 98 ? -9.139 -6.249 20.595 1.00 69.75 98 ILE A N 1
ATOM 827 C CA . ILE A 1 98 ? -8.096 -5.350 20.090 1.00 69.75 98 ILE A CA 1
ATOM 828 C C . ILE A 1 98 ? -7.437 -4.565 21.235 1.00 69.75 98 ILE A C 1
ATOM 830 O O . ILE A 1 98 ? -6.239 -4.298 21.171 1.00 69.75 98 ILE A O 1
ATOM 834 N N . LYS A 1 99 ? -8.143 -4.262 22.333 1.00 67.50 99 LYS A N 1
ATOM 835 C CA . LYS A 1 99 ? -7.635 -3.411 23.430 1.00 67.50 99 LYS A CA 1
ATOM 836 C C . LYS A 1 99 ? -6.326 -3.908 24.081 1.00 67.50 99 LYS A C 1
ATOM 838 O O . LYS A 1 99 ? -5.520 -3.081 24.495 1.00 67.50 99 LYS A O 1
ATOM 843 N N . LYS A 1 100 ? -6.073 -5.226 24.143 1.00 59.16 100 LYS A N 1
ATOM 844 C CA . LYS A 1 100 ? -4.875 -5.815 24.798 1.00 59.16 100 LYS A CA 1
ATOM 845 C C . LYS A 1 100 ? -3.672 -6.071 23.866 1.00 59.16 100 LYS A C 1
ATOM 847 O O . LYS A 1 100 ? -2.531 -6.050 24.325 1.00 59.16 100 LYS A O 1
ATOM 852 N N . SER A 1 101 ? -3.872 -6.297 22.564 1.00 64.81 101 SER A N 1
ATOM 853 C CA . SER A 1 101 ? -2.777 -6.533 21.586 1.00 64.81 101 SER A CA 1
ATOM 854 C C . SER A 1 101 ? -3.108 -5.932 20.218 1.00 64.81 101 SER A C 1
ATOM 856 O O . SER A 1 101 ? -3.181 -6.607 19.195 1.00 64.81 101 SER A O 1
ATOM 858 N N . SER A 1 102 ? -3.388 -4.627 20.237 1.00 78.94 102 SER A N 1
ATOM 859 C CA . SER A 1 102 ? -4.078 -3.944 19.142 1.00 78.94 102 SER A CA 1
ATOM 860 C C . SER A 1 102 ? -3.362 -3.942 17.801 1.00 78.94 102 SER A C 1
ATOM 862 O O . SER A 1 102 ? -4.049 -3.840 16.805 1.00 78.94 102 SER A O 1
ATOM 864 N N . LEU A 1 103 ? -2.030 -3.997 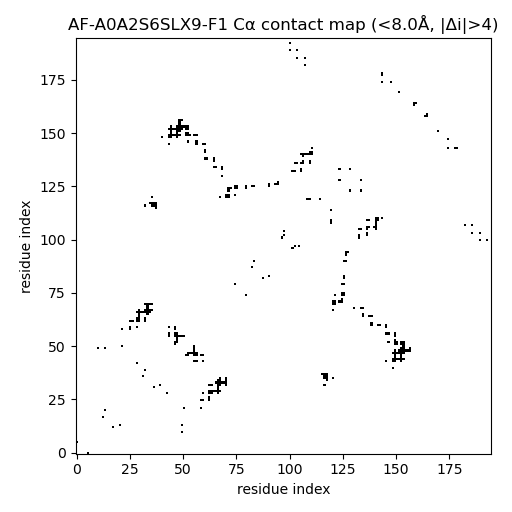17.739 1.00 89.12 103 LEU A N 1
ATOM 865 C CA . LEU A 1 103 ? -1.331 -3.902 16.454 1.00 89.12 103 LEU A CA 1
ATOM 866 C C . LEU A 1 103 ? -1.110 -5.289 15.850 1.00 89.12 103 LEU A C 1
ATOM 868 O O . LEU A 1 103 ? -1.305 -5.476 14.655 1.00 89.12 103 LEU A O 1
ATOM 872 N N . GLU A 1 104 ? -0.760 -6.264 16.685 1.00 88.38 104 GLU A N 1
ATOM 873 C CA . GLU A 1 104 ? -0.490 -7.640 16.280 1.00 88.38 104 GLU A CA 1
ATOM 874 C C . GLU A 1 104 ? -1.728 -8.289 15.646 1.00 88.38 104 GLU A C 1
ATOM 876 O O . GLU A 1 104 ? -1.629 -8.860 14.563 1.00 88.38 104 GLU A O 1
ATOM 881 N N . TYR A 1 105 ? -2.912 -8.122 16.251 1.00 88.31 105 TYR A N 1
ATOM 882 C CA . TYR A 1 105 ? -4.162 -8.620 15.663 1.00 88.31 105 TYR A CA 1
ATOM 883 C C . TYR A 1 105 ? -4.501 -7.946 14.329 1.00 88.31 105 TYR A C 1
ATOM 885 O O . TYR A 1 105 ? -5.010 -8.610 13.431 1.00 88.31 105 TYR A O 1
ATOM 893 N N . LEU A 1 106 ? -4.206 -6.650 14.177 1.00 92.00 106 LEU A N 1
ATOM 894 C CA . LEU A 1 106 ? -4.446 -5.938 12.918 1.00 92.00 106 LEU A CA 1
ATOM 895 C C . LEU A 1 106 ? -3.508 -6.429 11.814 1.00 92.00 106 LEU A C 1
ATOM 897 O O . LEU A 1 106 ? -3.950 -6.603 10.684 1.00 92.00 106 LEU A O 1
ATOM 901 N N . ILE A 1 107 ? -2.235 -6.681 12.137 1.00 93.94 107 ILE A N 1
ATOM 902 C CA . ILE A 1 107 ? -1.269 -7.249 11.188 1.00 93.94 107 ILE A CA 1
A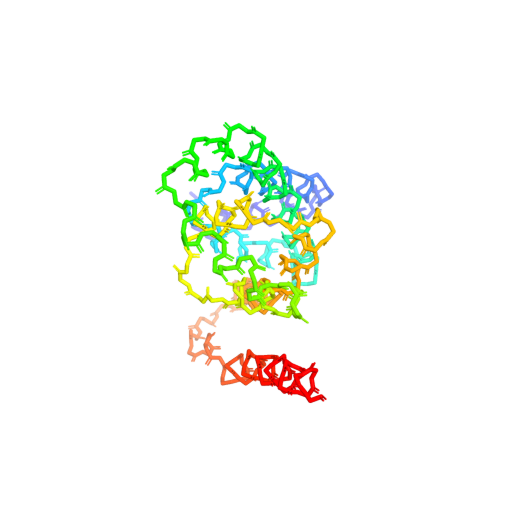TOM 903 C C . ILE A 1 107 ? -1.724 -8.645 10.754 1.00 93.94 107 ILE A C 1
ATOM 905 O O . ILE A 1 107 ? -1.813 -8.900 9.558 1.00 93.94 107 ILE A O 1
ATOM 909 N N . ILE A 1 108 ? -2.086 -9.520 11.701 1.00 90.44 108 ILE A N 1
ATOM 910 C CA . ILE A 1 108 ? -2.591 -10.865 11.383 1.00 90.44 108 ILE A CA 1
ATOM 911 C C . ILE A 1 108 ? -3.834 -10.775 10.495 1.00 90.44 108 ILE A C 1
ATOM 913 O O . ILE A 1 108 ? -3.918 -11.482 9.498 1.00 90.44 108 ILE A O 1
ATOM 917 N N . PHE A 1 109 ? -4.771 -9.877 10.815 1.00 90.88 109 PHE A N 1
ATOM 918 C CA . PHE A 1 109 ? -5.978 -9.670 10.017 1.00 90.88 109 PHE A CA 1
ATOM 919 C C . PHE A 1 109 ? -5.665 -9.252 8.573 1.00 90.88 109 PHE A C 1
ATOM 921 O O . PHE A 1 109 ? -6.274 -9.767 7.638 1.00 90.88 109 PHE A O 1
ATOM 928 N N . ARG A 1 110 ? -4.675 -8.373 8.383 1.00 93.75 110 ARG A N 1
ATOM 929 C CA . ARG A 1 110 ? -4.197 -7.938 7.061 1.00 93.75 110 ARG A CA 1
ATOM 930 C C . ARG A 1 110 ? -3.513 -9.050 6.266 1.00 93.75 110 ARG A C 1
ATOM 932 O O . ARG A 1 110 ? -3.564 -9.039 5.041 1.00 93.75 110 ARG A O 1
ATOM 939 N N . MET A 1 111 ? -2.901 -10.011 6.952 1.00 91.00 111 MET A N 1
ATOM 940 C CA . MET A 1 111 ? -2.241 -11.159 6.327 1.00 91.00 111 MET A CA 1
ATOM 941 C C . MET A 1 111 ? -3.219 -12.251 5.874 1.00 91.00 111 MET A C 1
ATOM 943 O O . MET A 1 111 ? -2.787 -13.170 5.180 1.00 91.00 111 MET A O 1
ATOM 947 N N . ILE A 1 112 ? -4.505 -12.189 6.250 1.00 86.62 112 ILE A N 1
ATOM 948 C CA . ILE A 1 112 ? -5.486 -13.219 5.881 1.00 86.62 112 ILE A CA 1
ATOM 949 C C . ILE A 1 112 ? -5.651 -13.238 4.351 1.00 86.62 112 ILE A C 1
ATOM 951 O O . ILE A 1 112 ? -6.182 -12.278 3.777 1.00 86.62 112 ILE A O 1
ATOM 955 N N . PRO A 1 113 ? -5.245 -14.325 3.670 1.00 77.69 113 PRO A N 1
ATOM 956 C CA . PRO A 1 113 ? -5.345 -14.410 2.222 1.00 77.69 113 PRO A CA 1
ATOM 957 C C . PRO A 1 113 ? -6.809 -14.488 1.779 1.00 77.69 113 PRO A C 1
ATOM 959 O O . PRO A 1 113 ? -7.680 -14.962 2.506 1.00 77.69 113 PRO A O 1
ATOM 962 N N . GLY A 1 114 ? -7.091 -14.009 0.567 1.00 79.00 114 GLY A N 1
ATOM 963 C CA . GLY A 1 114 ? -8.415 -14.115 -0.059 1.00 79.00 114 GLY A CA 1
ATOM 964 C C . GLY A 1 114 ? -9.481 -13.153 0.474 1.00 79.00 114 GLY A C 1
ATOM 965 O O . GLY A 1 114 ? -10.509 -12.984 -0.177 1.00 79.00 114 GLY A O 1
ATOM 966 N N . THR A 1 115 ? -9.249 -12.467 1.598 1.00 84.69 115 THR A N 1
ATOM 967 C CA . THR A 1 115 ? -10.201 -11.464 2.096 1.00 84.69 115 THR A CA 1
ATOM 968 C C . THR A 1 115 ? -10.128 -10.203 1.227 1.00 84.69 115 THR A C 1
ATOM 970 O O . THR A 1 115 ? -9.054 -9.597 1.156 1.00 84.69 115 THR A O 1
ATOM 973 N N . PRO A 1 116 ? -11.234 -9.752 0.602 1.00 90.12 116 PRO A N 1
ATOM 974 C CA . PRO A 1 116 ? -11.219 -8.565 -0.250 1.00 90.12 116 PRO A CA 1
ATOM 975 C C . PRO A 1 116 ? -10.758 -7.311 0.501 1.00 90.12 116 PRO A C 1
ATOM 977 O O . PRO A 1 116 ? -11.135 -7.096 1.656 1.00 90.12 116 PRO A O 1
ATOM 980 N N . LEU A 1 117 ? -9.998 -6.442 -0.173 1.00 92.81 117 LEU A N 1
ATOM 981 C CA . LEU A 1 117 ? -9.459 -5.212 0.420 1.00 92.81 117 LEU A CA 1
ATOM 982 C C . LEU A 1 117 ? -10.564 -4.318 1.009 1.00 92.81 117 LEU A C 1
ATOM 984 O O . LEU A 1 117 ? -10.405 -3.806 2.115 1.00 92.81 117 LEU A O 1
ATOM 988 N N . ALA A 1 118 ? -11.701 -4.194 0.313 1.00 91.56 118 ALA A N 1
ATOM 989 C CA . ALA A 1 118 ? -12.857 -3.429 0.782 1.00 91.56 118 ALA A CA 1
ATOM 990 C C . ALA A 1 118 ? -13.397 -3.950 2.115 1.00 91.56 118 ALA A C 1
ATOM 992 O O . ALA A 1 118 ? -13.649 -3.168 3.027 1.00 91.56 118 ALA A O 1
ATOM 993 N N . VAL A 1 119 ? -13.517 -5.274 2.252 1.00 90.75 119 VAL A N 1
ATOM 994 C CA . VAL A 1 119 ? -14.000 -5.915 3.481 1.00 90.75 119 VAL A CA 1
ATOM 995 C C . VAL A 1 119 ? -13.031 -5.641 4.627 1.00 90.75 119 VAL A C 1
ATOM 997 O O . VAL A 1 119 ? -13.460 -5.227 5.704 1.00 90.75 119 VAL A O 1
ATOM 1000 N N . GLN A 1 120 ? -11.725 -5.796 4.391 1.0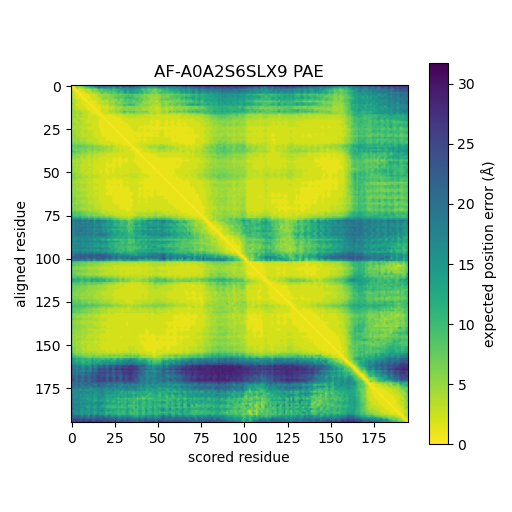0 92.94 120 GLN A N 1
ATOM 1001 C CA . GLN A 1 120 ? -10.716 -5.506 5.409 1.00 92.94 120 GLN A CA 1
ATOM 1002 C C . GLN A 1 120 ? -10.754 -4.035 5.841 1.00 92.94 120 GLN A C 1
ATOM 1004 O O . GLN A 1 120 ? -10.862 -3.742 7.031 1.00 92.94 120 GLN A O 1
ATOM 1009 N N . ASN A 1 121 ? -10.702 -3.104 4.886 1.00 94.06 121 ASN A N 1
ATOM 1010 C CA . ASN A 1 121 ? -10.684 -1.670 5.168 1.00 94.06 121 ASN A CA 1
ATOM 1011 C C . ASN A 1 121 ? -11.964 -1.215 5.881 1.00 94.06 121 ASN A C 1
ATOM 1013 O O . ASN A 1 121 ? -11.889 -0.444 6.840 1.00 94.06 121 ASN A O 1
ATOM 1017 N N . PHE A 1 122 ? -13.122 -1.733 5.466 1.00 90.38 122 PHE A N 1
ATOM 1018 C CA . PHE A 1 122 ? -14.402 -1.440 6.098 1.00 90.38 122 PHE A CA 1
ATOM 1019 C C . PHE A 1 122 ? -14.442 -1.939 7.540 1.00 90.38 122 PHE A C 1
ATOM 1021 O O . PHE A 1 122 ? -14.681 -1.137 8.440 1.00 90.38 122 PHE A O 1
ATOM 1028 N N . ILE A 1 123 ? -14.120 -3.214 7.789 1.00 88.44 123 ILE A N 1
ATOM 1029 C CA . ILE A 1 123 ? -14.072 -3.767 9.151 1.00 88.44 123 ILE A CA 1
ATOM 1030 C C . ILE A 1 123 ? -13.147 -2.919 10.021 1.00 88.44 123 ILE A C 1
ATOM 1032 O O . ILE A 1 123 ? -13.556 -2.455 11.081 1.00 88.44 123 ILE A O 1
ATOM 1036 N N . LEU A 1 124 ? -11.935 -2.623 9.552 1.00 90.69 124 LEU A N 1
ATOM 1037 C CA . LEU A 1 124 ? -10.988 -1.814 10.316 1.00 90.69 124 LEU A CA 1
ATOM 1038 C C . LEU A 1 124 ? -11.479 -0.385 10.580 1.00 90.69 124 LEU A C 1
ATOM 1040 O O . LEU A 1 124 ? -11.211 0.144 11.656 1.00 90.69 124 LEU A O 1
ATOM 1044 N N . SER A 1 125 ? -12.236 0.222 9.661 1.00 91.19 125 SER A N 1
ATOM 1045 C CA . SER A 1 125 ? -12.824 1.559 9.850 1.00 91.19 125 SER A CA 1
ATOM 1046 C C . SER A 1 125 ? -13.874 1.632 10.960 1.00 91.19 125 SER A C 1
ATOM 1048 O O . SER A 1 125 ? -14.074 2.694 11.548 1.00 91.19 125 SER A O 1
ATOM 1050 N N . THR A 1 126 ? -14.508 0.502 11.282 1.00 85.69 126 THR A N 1
ATOM 1051 C CA . THR A 1 126 ? -15.518 0.410 12.351 1.00 85.69 126 THR A CA 1
ATOM 1052 C C . THR A 1 126 ? -14.912 0.254 13.740 1.00 85.69 126 THR A C 1
ATOM 1054 O O . THR A 1 126 ? -15.590 0.463 14.747 1.00 85.69 126 THR A O 1
ATOM 1057 N N . LEU A 1 127 ? -13.632 -0.110 13.801 1.00 86.50 127 LEU A N 1
ATOM 1058 C CA . LEU A 1 127 ? -12.914 -0.354 15.039 1.00 86.50 127 LEU A CA 1
ATOM 1059 C C . LEU A 1 127 ? -12.328 0.943 15.588 1.00 86.50 127 LEU A C 1
ATOM 1061 O O . LEU A 1 127 ? -11.981 1.873 14.849 1.00 86.50 127 LEU A O 1
ATOM 1065 N N . ASP A 1 128 ? -12.164 0.992 16.908 1.00 84.00 128 ASP A N 1
ATOM 1066 C CA . ASP A 1 128 ? -11.554 2.146 17.565 1.00 84.00 128 ASP A CA 1
ATOM 1067 C C . ASP A 1 128 ? -10.018 2.100 17.479 1.00 84.00 128 ASP A C 1
ATOM 1069 O O . ASP A 1 128 ? -9.296 1.869 18.450 1.00 84.00 128 ASP A O 1
ATOM 1073 N N . ILE A 1 129 ? -9.510 2.249 16.253 1.00 88.19 129 ILE A N 1
ATOM 1074 C CA . ILE A 1 129 ? -8.081 2.229 15.932 1.00 88.19 129 ILE A CA 1
ATOM 1075 C C . ILE A 1 129 ? -7.611 3.596 15.427 1.00 88.19 129 ILE A C 1
ATOM 1077 O O . ILE A 1 129 ? -8.349 4.324 14.755 1.00 88.19 129 ILE A O 1
ATOM 1081 N N . SER A 1 130 ? -6.364 3.950 15.743 1.00 91.19 130 SER A N 1
ATOM 1082 C CA . SER A 1 130 ? -5.724 5.165 15.237 1.00 91.19 130 SER A CA 1
ATOM 1083 C C . SER A 1 130 ? -5.241 4.984 13.795 1.00 91.19 130 SER A C 1
ATOM 1085 O O . SER A 1 130 ? -4.876 3.878 13.389 1.00 91.19 130 SER A O 1
ATOM 1087 N N . SER A 1 131 ? -5.161 6.087 13.041 1.00 93.69 131 SER A N 1
ATOM 1088 C CA . SER A 1 131 ? -4.587 6.118 11.685 1.00 93.69 131 SER A CA 1
ATOM 1089 C C . SER A 1 131 ? -3.197 5.483 11.624 1.00 93.69 131 SER A C 1
ATOM 1091 O O . SER A 1 131 ? -2.902 4.721 10.711 1.00 93.69 131 SER A O 1
ATOM 1093 N N . TYR A 1 132 ? -2.369 5.725 12.645 1.00 93.94 132 TYR A N 1
ATOM 1094 C CA . TYR A 1 132 ? -1.038 5.132 12.750 1.00 93.94 132 TYR A CA 1
ATOM 1095 C C . TYR A 1 132 ? -1.081 3.598 12.775 1.00 93.94 132 TYR 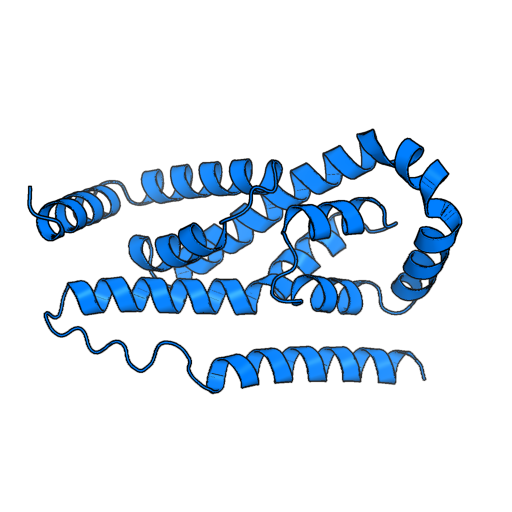A C 1
ATOM 1097 O O . TYR A 1 132 ? -0.389 2.949 11.994 1.00 93.94 132 TYR A O 1
ATOM 1105 N N . LYS A 1 133 ? -1.933 2.999 13.622 1.00 93.94 133 LYS A N 1
ATOM 1106 C CA . LYS A 1 133 ? -2.072 1.534 13.693 1.00 93.94 133 LYS A CA 1
ATOM 1107 C C . LYS A 1 133 ? -2.630 0.961 12.395 1.00 93.94 133 LYS A C 1
ATOM 1109 O O . LYS A 1 133 ? -2.202 -0.112 11.976 1.00 93.94 133 LYS A O 1
ATOM 1114 N N . PHE A 1 134 ? -3.558 1.668 11.752 1.00 95.44 134 PHE A N 1
ATOM 1115 C CA . PHE A 1 134 ? -4.092 1.270 10.452 1.00 95.44 134 PHE A CA 1
ATOM 1116 C C . PHE A 1 134 ? -2.993 1.228 9.382 1.00 95.44 134 PHE A C 1
ATOM 1118 O O . PHE A 1 134 ? -2.817 0.198 8.737 1.00 95.44 134 PHE A O 1
ATOM 1125 N N . ILE A 1 135 ? -2.219 2.306 9.222 1.00 97.25 135 ILE A N 1
ATOM 1126 C CA . ILE A 1 135 ? -1.148 2.377 8.217 1.00 97.25 135 ILE A CA 1
ATOM 1127 C C . ILE A 1 135 ? -0.080 1.322 8.512 1.00 97.25 135 ILE A C 1
ATOM 1129 O O . ILE A 1 135 ? 0.263 0.539 7.632 1.00 97.25 135 ILE A O 1
ATOM 1133 N N . LEU A 1 136 ? 0.385 1.231 9.760 1.00 96.88 136 LEU A N 1
ATOM 1134 C CA . LEU A 1 136 ? 1.449 0.302 10.135 1.00 96.88 136 LEU A CA 1
ATOM 1135 C C . LEU A 1 136 ? 1.031 -1.164 9.955 1.00 96.88 136 LEU A C 1
ATOM 1137 O O . LEU A 1 136 ? 1.804 -1.965 9.436 1.00 96.88 136 LEU A O 1
ATOM 1141 N N . SER A 1 137 ? -0.204 -1.513 10.331 1.00 96.50 137 SER A N 1
ATOM 1142 C CA . SER A 1 137 ? -0.725 -2.863 10.087 1.00 96.50 137 SER A CA 1
ATOM 1143 C C . SER A 1 137 ? -0.902 -3.169 8.604 1.00 96.50 137 SER A C 1
ATOM 1145 O O . SER A 1 137 ? -0.672 -4.304 8.205 1.00 96.50 137 SER A O 1
ATOM 1147 N N . THR A 1 138 ? -1.262 -2.177 7.785 1.00 97.00 138 THR A N 1
ATOM 1148 C CA . THR A 1 138 ? -1.395 -2.340 6.328 1.00 97.00 138 THR A CA 1
ATOM 1149 C C . THR A 1 138 ? -0.037 -2.570 5.677 1.00 97.00 138 THR A C 1
ATOM 1151 O O . THR A 1 138 ? 0.105 -3.525 4.921 1.00 97.00 138 THR A O 1
ATOM 1154 N N . ILE A 1 139 ? 0.969 -1.757 6.024 1.00 97.62 139 ILE A N 1
ATOM 1155 C CA . ILE A 1 139 ? 2.335 -1.907 5.512 1.00 97.62 139 ILE A CA 1
ATOM 1156 C C . ILE A 1 139 ? 2.871 -3.288 5.889 1.00 97.62 139 ILE A C 1
ATOM 1158 O O . ILE A 1 139 ? 3.176 -4.076 5.005 1.00 97.62 139 ILE A O 1
ATOM 1162 N N . ILE A 1 140 ? 2.918 -3.614 7.184 1.00 96.62 140 ILE A N 1
ATOM 1163 C CA . ILE A 1 140 ? 3.528 -4.866 7.655 1.00 96.62 140 ILE A CA 1
ATOM 1164 C C . ILE A 1 140 ? 2.708 -6.085 7.213 1.00 96.62 140 ILE A C 1
ATOM 1166 O O . ILE A 1 140 ? 3.267 -7.090 6.782 1.00 96.62 140 ILE A O 1
ATOM 1170 N N . GLY A 1 141 ? 1.381 -6.012 7.314 1.00 95.62 141 GLY A N 1
ATOM 1171 C CA . GLY A 1 141 ? 0.500 -7.137 7.020 1.00 95.62 141 GLY A CA 1
ATOM 1172 C C . GLY A 1 141 ? 0.415 -7.481 5.534 1.00 95.62 141 GLY A C 1
ATOM 1173 O O . GLY A 1 141 ? 0.282 -8.655 5.197 1.00 95.62 141 GLY A O 1
ATOM 1174 N N . PHE A 1 142 ? 0.552 -6.497 4.638 1.00 95.75 142 PHE A N 1
ATOM 1175 C CA . PHE A 1 142 ? 0.632 -6.754 3.198 1.00 95.75 142 PHE A CA 1
ATOM 1176 C C . PHE A 1 142 ? 2.058 -6.949 2.680 1.00 95.75 142 PHE A C 1
ATOM 1178 O O . PHE A 1 142 ? 2.207 -7.401 1.545 1.00 95.75 142 PHE A O 1
ATOM 1185 N N . THR A 1 143 ? 3.103 -6.701 3.481 1.00 95.44 143 THR A N 1
ATOM 1186 C CA . THR A 1 143 ? 4.492 -6.952 3.065 1.00 95.44 143 THR A CA 1
ATOM 1187 C C . THR A 1 143 ? 4.679 -8.332 2.420 1.00 95.44 143 THR A C 1
ATOM 1189 O O . THR A 1 143 ? 5.197 -8.358 1.307 1.00 95.44 143 THR A O 1
ATOM 1192 N N . PRO A 1 144 ? 4.238 -9.466 3.006 1.00 91.62 144 PRO A N 1
ATOM 1193 C CA . PRO A 1 144 ? 4.517 -10.782 2.430 1.00 91.62 144 PRO A CA 1
ATOM 1194 C C . PRO A 1 144 ? 3.946 -10.952 1.018 1.00 91.62 144 PRO A C 1
ATOM 1196 O O . PRO A 1 144 ? 4.655 -11.385 0.110 1.00 91.62 144 PRO A O 1
ATOM 1199 N N . ILE A 1 145 ? 2.681 -10.565 0.814 1.00 90.81 145 ILE A N 1
ATOM 1200 C CA . ILE A 1 145 ? 2.015 -10.715 -0.483 1.00 90.81 145 ILE A CA 1
ATOM 1201 C C . ILE A 1 145 ? 2.563 -9.728 -1.517 1.00 90.81 145 ILE A C 1
ATOM 1203 O O . ILE A 1 145 ? 2.746 -10.104 -2.676 1.00 90.81 145 ILE A O 1
ATOM 1207 N N . VAL A 1 146 ? 2.869 -8.490 -1.108 1.00 95.69 146 VAL A N 1
ATOM 1208 C CA . VAL A 1 146 ? 3.411 -7.463 -2.007 1.00 95.69 146 VAL A CA 1
ATOM 1209 C C . VAL A 1 14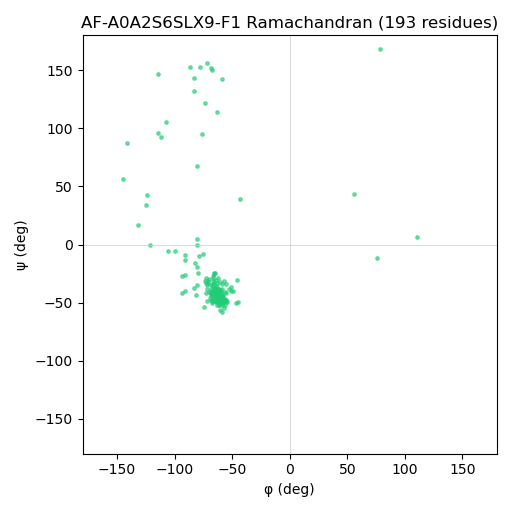6 ? 4.812 -7.842 -2.461 1.00 95.69 146 VAL A C 1
ATOM 1211 O O . VAL A 1 146 ? 5.069 -7.882 -3.658 1.00 95.69 146 VAL A O 1
ATOM 1214 N N . LEU A 1 147 ? 5.694 -8.182 -1.524 1.00 94.25 147 LEU A N 1
ATOM 1215 C CA . LEU A 1 147 ? 7.096 -8.498 -1.798 1.00 94.25 147 LEU A CA 1
ATOM 1216 C C . LEU A 1 147 ? 7.215 -9.741 -2.692 1.00 94.25 147 LEU A C 1
ATOM 1218 O O . LEU A 1 147 ? 7.985 -9.754 -3.648 1.00 94.25 147 LEU A O 1
ATOM 1222 N N . PHE A 1 148 ? 6.393 -10.763 -2.451 1.00 89.44 148 PHE A N 1
ATOM 1223 C CA . PHE A 1 148 ? 6.343 -11.939 -3.318 1.00 89.44 148 PHE A CA 1
ATOM 1224 C C . PHE A 1 148 ? 5.849 -11.619 -4.728 1.00 89.44 148 PHE A C 1
ATOM 1226 O O . PHE A 1 148 ? 6.472 -12.013 -5.712 1.00 89.44 148 PHE A O 1
ATOM 1233 N N . SER A 1 149 ? 4.746 -10.881 -4.837 1.00 90.31 149 SER A N 1
ATOM 1234 C CA . SER A 1 149 ? 4.159 -10.542 -6.133 1.00 90.31 149 SER A CA 1
ATOM 1235 C C . SER A 1 149 ? 5.106 -9.675 -6.967 1.00 90.31 149 SER A C 1
ATOM 1237 O O . SER A 1 149 ? 5.236 -9.902 -8.168 1.00 90.31 149 SER A O 1
ATOM 1239 N N . THR A 1 150 ? 5.837 -8.745 -6.345 1.00 95.31 150 THR A N 1
ATOM 1240 C CA . THR A 1 150 ? 6.828 -7.930 -7.061 1.00 95.31 150 THR A CA 1
ATOM 1241 C C . THR A 1 150 ? 8.066 -8.737 -7.458 1.00 95.31 150 THR A C 1
ATOM 1243 O O . THR A 1 150 ? 8.600 -8.535 -8.548 1.00 95.31 150 THR A O 1
ATOM 1246 N N . LEU A 1 151 ? 8.499 -9.707 -6.641 1.00 90.38 151 LEU A N 1
ATOM 1247 C CA . LEU A 1 151 ? 9.543 -10.665 -7.029 1.00 90.38 151 LEU A CA 1
ATOM 1248 C C . LEU A 1 151 ? 9.120 -11.516 -8.232 1.00 90.38 151 LEU A C 1
ATOM 1250 O O . LEU A 1 151 ? 9.928 -11.737 -9.134 1.00 90.38 151 LEU A O 1
ATOM 1254 N N . LEU A 1 152 ? 7.868 -11.981 -8.258 1.00 86.88 152 LEU A N 1
ATOM 1255 C CA . LEU A 1 152 ? 7.313 -12.707 -9.400 1.00 86.88 152 LEU A CA 1
ATOM 1256 C C . LEU A 1 152 ? 7.279 -11.836 -10.656 1.00 86.88 152 LEU A C 1
ATOM 1258 O O . LEU A 1 152 ? 7.751 -12.273 -11.702 1.00 86.88 152 LEU A O 1
ATOM 1262 N N . GLY A 1 153 ? 6.794 -10.600 -10.542 1.00 89.38 153 GLY A N 1
ATOM 1263 C CA . GLY A 1 153 ? 6.784 -9.639 -11.643 1.00 89.38 153 GLY A CA 1
ATOM 1264 C C . GLY A 1 153 ? 8.165 -9.416 -12.252 1.00 89.38 153 GLY A C 1
ATOM 1265 O O . GLY A 1 153 ? 8.339 -9.516 -13.463 1.00 89.38 153 GLY A O 1
ATOM 1266 N N . ASN A 1 154 ? 9.170 -9.192 -11.405 1.00 89.12 154 ASN A N 1
ATOM 1267 C CA . ASN A 1 154 ? 10.539 -8.964 -11.860 1.00 89.12 154 ASN A CA 1
ATOM 1268 C C . ASN A 1 154 ? 11.137 -10.209 -12.545 1.00 89.12 154 ASN A C 1
ATOM 1270 O O . ASN A 1 154 ? 11.818 -10.110 -13.563 1.00 89.12 154 ASN A O 1
ATOM 1274 N N . LYS A 1 155 ? 10.830 -11.412 -12.035 1.00 85.56 155 LYS A N 1
ATOM 1275 C CA . LYS A 1 155 ? 11.217 -12.666 -12.702 1.00 85.56 155 LYS A CA 1
ATOM 1276 C C . LYS A 1 155 ? 10.584 -12.799 -14.085 1.00 85.56 155 LYS A C 1
ATOM 1278 O O . LYS A 1 155 ? 11.262 -13.270 -14.992 1.00 85.56 155 LYS A O 1
ATOM 1283 N N . ILE A 1 156 ? 9.323 -12.390 -14.252 1.00 82.12 156 ILE A N 1
ATOM 1284 C CA . ILE A 1 156 ? 8.649 -12.398 -15.559 1.00 82.12 156 ILE A CA 1
ATOM 1285 C C . ILE A 1 156 ? 9.401 -11.499 -16.544 1.00 82.12 156 ILE A C 1
ATOM 1287 O O . ILE A 1 156 ? 9.671 -11.954 -17.648 1.00 82.12 156 ILE A O 1
ATOM 1291 N N . ASN A 1 157 ? 9.808 -10.293 -16.132 1.00 80.94 157 ASN A N 1
ATOM 1292 C CA . ASN A 1 157 ? 10.576 -9.377 -16.985 1.00 80.94 157 ASN A CA 1
ATOM 1293 C C . ASN A 1 157 ? 11.902 -10.004 -17.461 1.00 80.94 157 ASN A C 1
ATOM 1295 O O . ASN A 1 157 ? 12.197 -10.049 -18.656 1.00 80.94 157 ASN A O 1
ATOM 1299 N N . ASN A 1 158 ? 12.662 -10.596 -16.536 1.00 76.50 158 ASN A N 1
ATOM 1300 C CA . ASN A 1 158 ? 13.938 -11.239 -16.861 1.00 76.50 158 ASN A CA 1
ATOM 1301 C C . ASN A 1 158 ? 13.761 -12.485 -17.751 1.00 76.50 158 ASN A C 1
ATOM 1303 O O . ASN A 1 158 ? 14.578 -12.749 -18.628 1.00 76.50 158 ASN A O 1
ATOM 1307 N N . LEU A 1 159 ? 12.687 -13.256 -17.547 1.00 68.31 159 LEU A N 1
ATOM 1308 C CA . LEU A 1 159 ? 12.355 -14.422 -18.373 1.00 68.31 159 LEU A CA 1
ATOM 1309 C C . LEU A 1 159 ? 11.830 -14.032 -19.758 1.00 68.31 159 LEU A C 1
ATOM 1311 O O . LEU A 1 159 ? 12.106 -14.740 -20.717 1.00 68.31 159 LEU A O 1
ATOM 1315 N N . SER A 1 160 ? 11.110 -12.918 -19.907 1.00 61.75 160 SER A N 1
ATOM 1316 C CA . SER A 1 160 ? 10.742 -12.416 -21.239 1.00 61.75 160 SER A CA 1
ATOM 1317 C C . SER A 1 160 ? 11.958 -11.972 -22.055 1.00 61.75 160 SER A C 1
ATOM 1319 O O . SER A 1 160 ? 11.918 -12.033 -23.279 1.00 61.75 160 SER A O 1
ATOM 1321 N N . GLN A 1 161 ? 13.053 -11.584 -21.394 1.00 60.34 161 GLN A N 1
ATOM 1322 C CA . GLN A 1 161 ? 14.320 -11.258 -22.056 1.00 60.34 161 GLN A CA 1
ATOM 1323 C C . GLN A 1 161 ? 15.133 -12.508 -22.443 1.00 60.34 161 GLN A C 1
ATOM 1325 O O . GLN A 1 161 ? 15.925 -12.464 -23.381 1.00 60.34 161 GLN A O 1
ATOM 1330 N N . ILE A 1 162 ? 14.932 -13.637 -21.754 1.00 58.59 162 ILE A N 1
ATOM 1331 C CA . ILE A 1 162 ? 15.641 -14.902 -21.989 1.00 58.59 162 ILE A CA 1
ATOM 1332 C C . ILE A 1 162 ? 14.616 -15.922 -22.492 1.00 58.59 162 ILE A C 1
ATOM 1334 O O . ILE A 1 162 ? 13.963 -16.536 -21.663 1.00 58.59 162 ILE A O 1
ATOM 1338 N N . ASN A 1 163 ? 14.491 -16.108 -23.816 1.00 55.16 163 ASN A N 1
ATOM 1339 C CA . ASN A 1 163 ? 13.555 -16.962 -24.599 1.00 55.16 163 ASN A CA 1
ATOM 1340 C C . ASN A 1 163 ? 13.257 -18.422 -24.113 1.00 55.16 163 ASN A C 1
ATOM 1342 O O . ASN A 1 163 ? 13.118 -19.345 -24.913 1.00 55.16 163 ASN A O 1
ATOM 1346 N N . SER A 1 164 ? 13.112 -18.695 -22.820 1.00 52.16 164 SER A N 1
ATOM 1347 C CA . SER A 1 164 ? 12.892 -20.016 -22.237 1.00 52.16 164 SER A CA 1
ATOM 1348 C C . SER A 1 164 ? 11.893 -19.923 -21.082 1.00 52.16 164 SER A C 1
ATOM 1350 O O . SER A 1 164 ? 12.237 -19.773 -19.911 1.00 52.16 164 SER A O 1
ATOM 1352 N N . LEU A 1 165 ? 10.608 -20.020 -21.419 1.00 48.91 165 LEU A N 1
ATOM 1353 C CA . LEU A 1 165 ? 9.531 -20.109 -20.439 1.00 48.91 165 LEU A CA 1
ATOM 1354 C C . LEU A 1 165 ? 9.484 -21.529 -19.851 1.00 48.91 165 LEU A C 1
ATOM 1356 O O . LEU A 1 165 ? 8.852 -22.423 -20.408 1.00 48.91 165 LEU A O 1
ATOM 1360 N N . LYS A 1 166 ? 10.129 -21.744 -18.699 1.00 53.75 166 LYS A N 1
ATOM 1361 C CA . LYS A 1 166 ? 9.803 -22.866 -17.801 1.00 53.75 166 LYS A CA 1
ATOM 1362 C C . LYS A 1 166 ? 9.085 -22.316 -16.569 1.00 53.75 166 LYS A C 1
ATOM 1364 O O . LYS A 1 166 ? 9.694 -21.711 -15.696 1.00 53.75 166 LYS A O 1
ATOM 1369 N N . VAL A 1 167 ? 7.772 -22.534 -16.513 1.00 52.22 167 VAL A N 1
ATOM 1370 C CA . VAL A 1 167 ? 6.823 -21.924 -15.556 1.00 52.22 167 VAL A CA 1
ATOM 1371 C C . VAL A 1 167 ? 6.813 -22.622 -14.176 1.00 52.22 167 VAL A C 1
ATOM 1373 O O . VAL A 1 167 ? 6.051 -22.261 -13.286 1.00 52.22 167 VAL A O 1
ATOM 1376 N N . ASN A 1 168 ? 7.689 -23.599 -13.928 1.00 49.38 168 ASN A N 1
ATOM 1377 C CA . ASN A 1 168 ? 7.478 -24.552 -12.831 1.00 49.38 168 ASN A CA 1
ATOM 1378 C C . ASN A 1 168 ? 7.844 -24.114 -11.398 1.00 49.38 168 ASN A C 1
ATOM 1380 O O . ASN A 1 168 ? 7.600 -24.891 -10.484 1.00 49.38 168 ASN A O 1
ATOM 1384 N N . ASN A 1 169 ? 8.344 -22.898 -11.144 1.00 52.44 169 ASN A N 1
ATOM 1385 C CA . ASN A 1 169 ? 8.818 -22.505 -9.799 1.00 52.44 169 ASN A CA 1
ATOM 1386 C C . ASN A 1 169 ? 8.156 -21.235 -9.232 1.00 52.44 169 ASN A C 1
ATOM 1388 O O . ASN A 1 169 ? 8.794 -20.450 -8.528 1.00 52.44 169 ASN A O 1
ATOM 1392 N N . ILE A 1 170 ? 6.880 -20.999 -9.543 1.00 53.00 170 ILE A N 1
ATOM 1393 C CA . ILE A 1 170 ? 6.175 -19.785 -9.096 1.00 53.00 170 ILE A CA 1
ATOM 1394 C C . ILE A 1 170 ? 5.685 -19.895 -7.642 1.00 53.00 170 ILE A C 1
ATOM 1396 O O . ILE A 1 170 ? 5.532 -18.869 -6.996 1.00 53.00 170 ILE A O 1
ATOM 1400 N N . PHE A 1 171 ? 5.563 -21.096 -7.066 1.00 53.78 171 PHE A N 1
ATOM 1401 C CA . PHE A 1 171 ? 5.310 -21.287 -5.631 1.00 53.78 171 PHE A CA 1
ATOM 1402 C C . PHE A 1 171 ? 6.528 -21.918 -4.952 1.00 53.78 171 PHE A C 1
ATOM 1404 O O . PHE A 1 171 ? 6.672 -23.137 -4.931 1.00 53.78 171 PHE A O 1
ATOM 1411 N N . THR A 1 172 ? 7.429 -21.103 -4.403 1.00 61.31 172 THR A N 1
ATOM 1412 C CA . THR A 1 172 ? 8.520 -21.617 -3.567 1.00 61.31 172 THR A CA 1
ATOM 1413 C C . THR A 1 172 ? 8.027 -21.828 -2.136 1.00 61.31 172 THR A C 1
ATOM 1415 O O . THR A 1 172 ? 7.396 -20.949 -1.547 1.00 61.31 172 THR A O 1
ATOM 1418 N N . LEU A 1 173 ? 8.329 -23.003 -1.572 1.00 58.88 173 LEU A N 1
ATOM 1419 C CA . LEU A 1 173 ? 8.069 -23.395 -0.176 1.00 58.88 173 LEU A CA 1
ATOM 1420 C C . LEU A 1 173 ? 8.467 -22.293 0.833 1.00 58.88 173 LEU A C 1
ATOM 1422 O O . LEU A 1 173 ? 7.829 -22.116 1.870 1.00 58.88 173 LEU A O 1
ATOM 1426 N N . ASP A 1 174 ? 9.484 -21.510 0.471 1.00 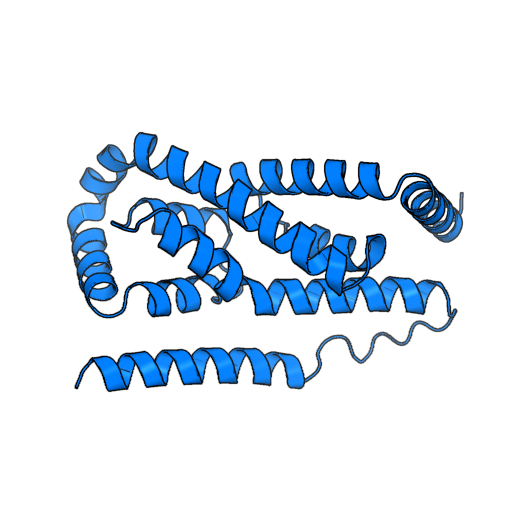61.56 174 ASP A N 1
ATOM 1427 C CA . ASP A 1 174 ? 10.025 -20.367 1.207 1.00 61.56 174 ASP A CA 1
ATOM 1428 C C . ASP A 1 174 ? 8.972 -19.297 1.543 1.00 61.56 174 ASP A C 1
ATOM 1430 O O . ASP A 1 174 ? 9.024 -18.690 2.612 1.00 61.56 174 ASP A O 1
ATOM 1434 N N . LEU A 1 175 ? 7.976 -19.076 0.674 1.00 62.50 175 LEU A N 1
ATOM 1435 C CA . LEU A 1 175 ? 6.913 -18.093 0.915 1.00 62.50 175 LEU A CA 1
ATOM 1436 C C . LEU A 1 175 ? 6.017 -18.510 2.083 1.00 62.50 175 LEU A C 1
ATOM 1438 O O . LEU A 1 175 ? 5.726 -17.709 2.976 1.00 62.50 175 LEU A O 1
ATOM 1442 N N . LEU A 1 176 ? 5.565 -19.765 2.056 1.00 66.75 176 LEU A N 1
ATOM 1443 C CA . LEU A 1 176 ? 4.719 -20.324 3.106 1.00 66.75 176 LEU A CA 1
ATOM 1444 C C . LEU A 1 176 ? 5.467 -20.307 4.440 1.00 66.75 176 LEU A C 1
ATOM 1446 O O . LEU A 1 176 ? 4.874 -19.960 5.459 1.00 66.75 176 LEU A O 1
ATOM 1450 N N . LEU A 1 177 ? 6.774 -20.578 4.415 1.00 72.69 177 LEU A N 1
ATOM 1451 C CA . LEU A 1 177 ? 7.653 -20.469 5.577 1.00 72.69 177 LEU A CA 1
ATOM 1452 C C . LEU A 1 177 ? 7.733 -19.038 6.126 1.00 72.69 177 LEU A C 1
ATOM 1454 O O . LEU A 1 177 ? 7.557 -18.858 7.327 1.00 72.69 177 LEU A O 1
ATOM 1458 N N . ILE A 1 178 ? 7.930 -18.013 5.288 1.00 76.56 178 ILE A N 1
ATOM 1459 C CA . ILE A 1 178 ? 7.994 -16.612 5.752 1.00 76.56 178 ILE A CA 1
ATOM 1460 C C . ILE A 1 178 ? 6.668 -16.181 6.390 1.00 76.56 178 ILE A C 1
ATOM 1462 O O . ILE A 1 178 ? 6.665 -15.614 7.485 1.00 76.56 178 ILE A O 1
ATOM 1466 N N . ILE A 1 179 ? 5.536 -16.480 5.744 1.00 76.44 179 ILE A N 1
ATOM 1467 C CA . ILE A 1 179 ? 4.204 -16.171 6.288 1.00 76.44 179 ILE A CA 1
ATOM 1468 C C . ILE A 1 179 ? 4.003 -16.897 7.623 1.00 76.44 179 ILE A C 1
ATOM 1470 O O . ILE A 1 179 ? 3.579 -16.278 8.602 1.00 76.44 179 ILE A O 1
ATOM 1474 N N . PHE A 1 180 ? 4.355 -18.184 7.686 1.00 81.19 180 PHE A N 1
ATOM 1475 C CA . PHE A 1 180 ? 4.239 -18.995 8.894 1.00 81.19 180 PHE A CA 1
ATOM 1476 C C . PHE A 1 180 ? 5.106 -18.460 10.041 1.00 81.19 180 PHE A C 1
ATOM 1478 O O . PHE A 1 180 ? 4.621 -18.349 11.166 1.00 81.19 180 PHE A O 1
ATOM 1485 N N . ILE A 1 181 ? 6.351 -18.059 9.768 1.00 85.69 181 ILE A N 1
ATOM 1486 C CA . ILE A 1 181 ? 7.263 -17.481 10.766 1.00 85.69 181 ILE A CA 1
ATOM 1487 C C . ILE A 1 181 ? 6.703 -16.163 11.309 1.00 85.69 181 ILE A C 1
ATOM 1489 O O . ILE A 1 181 ? 6.653 -15.982 12.526 1.00 85.69 181 ILE A O 1
ATOM 1493 N N . ILE A 1 182 ? 6.232 -15.262 10.441 1.00 83.62 182 ILE A N 1
ATOM 1494 C CA . ILE A 1 182 ? 5.662 -13.976 10.872 1.00 83.62 182 ILE A CA 1
ATOM 1495 C C . ILE A 1 182 ? 4.417 -14.208 11.739 1.00 83.62 182 ILE A C 1
ATOM 1497 O O . ILE A 1 182 ? 4.313 -13.632 12.824 1.00 83.62 182 ILE A O 1
ATOM 1501 N N . ILE A 1 183 ? 3.500 -15.083 11.308 1.00 84.19 183 ILE A N 1
ATOM 1502 C CA . ILE A 1 183 ? 2.300 -15.424 12.088 1.00 84.19 183 ILE A CA 1
ATOM 1503 C C . ILE A 1 183 ? 2.694 -16.046 13.434 1.00 84.19 183 ILE A C 1
ATOM 1505 O O . ILE A 1 183 ? 2.159 -15.644 14.466 1.00 84.19 183 ILE A O 1
ATOM 1509 N N . SER A 1 184 ? 3.654 -16.974 13.448 1.00 82.19 184 SER A N 1
ATOM 1510 C CA . SER A 1 184 ? 4.140 -17.635 14.665 1.00 82.19 184 SER A CA 1
ATOM 1511 C C . SER A 1 184 ? 4.720 -16.636 15.674 1.00 82.19 184 SER A C 1
ATOM 1513 O O . SER A 1 184 ? 4.319 -16.637 16.839 1.00 82.19 184 SER A O 1
ATOM 1515 N N . LEU A 1 185 ? 5.579 -15.713 15.228 1.00 85.38 185 LEU A N 1
ATOM 1516 C CA . LEU A 1 185 ? 6.161 -14.665 16.075 1.00 85.38 185 LEU A CA 1
ATOM 1517 C C . LEU A 1 185 ? 5.093 -13.725 16.656 1.00 85.38 185 LEU A C 1
ATOM 1519 O O . LEU A 1 185 ? 5.150 -13.368 17.837 1.00 85.38 185 LEU A O 1
ATOM 1523 N N . LEU A 1 186 ? 4.100 -13.338 15.849 1.00 83.50 186 LEU A N 1
ATOM 1524 C CA . LEU A 1 186 ? 2.994 -12.493 16.306 1.00 83.50 186 LEU A CA 1
ATOM 1525 C C . LEU A 1 186 ? 2.113 -13.227 17.322 1.00 83.50 186 LEU A C 1
ATOM 1527 O O . LEU A 1 186 ? 1.790 -12.661 18.369 1.00 83.50 186 LEU A O 1
ATOM 1531 N N . CYS A 1 187 ? 1.780 -14.493 17.062 1.00 82.31 187 CYS A N 1
ATOM 1532 C CA . CYS A 1 187 ? 1.046 -15.346 17.994 1.00 82.31 187 CYS A CA 1
ATOM 1533 C C . CYS A 1 187 ? 1.804 -15.505 19.316 1.00 82.31 187 CYS A C 1
ATOM 1535 O O . CYS A 1 187 ? 1.227 -15.273 20.379 1.00 82.31 187 CYS A O 1
ATOM 1537 N N . PHE A 1 188 ? 3.102 -15.816 19.266 1.00 83.44 188 PHE A N 1
ATOM 1538 C CA . PHE A 1 188 ? 3.960 -15.931 20.447 1.00 83.44 188 PHE A CA 1
ATOM 1539 C C . PHE A 1 188 ? 3.934 -14.650 21.288 1.00 83.44 188 PHE A C 1
ATOM 1541 O O . PHE A 1 188 ? 3.673 -14.697 22.492 1.00 83.44 188 PHE A O 1
ATOM 1548 N N . LYS A 1 189 ? 4.107 -13.487 20.648 1.00 81.44 189 LYS A N 1
ATOM 1549 C CA . LYS A 1 189 ? 4.039 -12.185 21.321 1.00 81.44 189 LYS A CA 1
ATOM 1550 C C . LYS A 1 189 ? 2.674 -11.944 21.974 1.00 81.44 189 LYS A C 1
ATOM 1552 O O . LYS A 1 189 ? 2.625 -11.453 23.100 1.00 81.44 189 LYS A O 1
ATOM 1557 N N . ILE A 1 190 ? 1.573 -12.307 21.310 1.00 81.69 190 ILE A N 1
ATOM 1558 C CA . ILE A 1 190 ? 0.212 -12.202 21.867 1.00 81.69 190 ILE A CA 1
ATOM 1559 C C . ILE A 1 190 ? 0.050 -13.093 23.110 1.00 81.69 190 ILE A C 1
ATOM 1561 O O . ILE A 1 190 ? -0.537 -12.648 24.099 1.00 81.69 190 ILE A O 1
ATOM 1565 N N . PHE A 1 191 ? 0.561 -14.328 23.084 1.00 80.56 191 PHE A N 1
ATOM 1566 C CA . PHE A 1 191 ? 0.488 -15.248 24.226 1.00 80.56 191 PHE A CA 1
ATOM 1567 C C . PHE A 1 191 ? 1.324 -14.769 25.417 1.00 80.56 191 PHE A C 1
ATOM 1569 O O . PHE A 1 191 ? 0.845 -14.827 26.549 1.00 80.56 191 PHE A O 1
ATOM 1576 N N . TYR A 1 192 ? 2.526 -14.241 25.179 1.00 76.06 192 TYR A N 1
ATOM 1577 C CA . TYR A 1 192 ? 3.391 -13.733 26.250 1.00 76.06 192 TYR A CA 1
ATOM 1578 C C . TYR A 1 192 ? 2.882 -12.435 26.875 1.00 76.06 192 TYR A C 1
ATOM 1580 O O . TYR A 1 192 ? 3.031 -12.250 28.073 1.00 76.06 192 TYR A O 1
ATOM 1588 N N . LYS A 1 193 ? 2.222 -11.564 26.104 1.00 64.81 193 LYS A N 1
ATOM 1589 C CA . LYS A 1 193 ? 1.636 -10.313 26.619 1.00 64.81 193 LYS A CA 1
ATOM 1590 C C . LYS A 1 193 ? 0.337 -10.523 27.417 1.00 64.81 193 LYS A C 1
ATOM 1592 O O . LYS A 1 193 ? -0.213 -9.563 27.951 1.00 64.81 193 LYS A O 1
ATOM 1597 N N . LYS A 1 194 ? -0.203 -11.751 27.418 1.00 55.66 194 LYS A N 1
ATOM 1598 C CA . LYS A 1 194 ? -1.380 -12.162 28.204 1.00 55.66 194 LYS A CA 1
ATOM 1599 C C . LYS A 1 194 ? -1.022 -12.733 29.586 1.00 55.66 194 LYS A C 1
ATOM 1601 O O . LYS A 1 194 ? -1.952 -12.891 30.376 1.00 55.66 194 LYS A O 1
ATOM 1606 N N . LYS A 1 195 ? 0.250 -13.051 29.850 1.00 45.53 195 LYS A N 1
ATOM 1607 C CA . LYS A 1 195 ? 0.783 -13.333 31.194 1.00 45.53 195 LYS A CA 1
ATOM 1608 C C . LYS A 1 195 ? 1.250 -12.035 31.838 1.00 45.53 195 LYS A C 1
ATOM 1610 O O . LYS A 1 195 ? 1.099 -11.943 33.070 1.00 45.53 195 LYS A O 1
#

Sequence (195 aa):
MTYNEILLSFSNWVELNYFLSMFLFFIFIYLYSAISLPGLLVFIVFSGYAFGSFIGYFLTILSISFGSHLFFLLSKHFFKNYIYMKFEKYLSKINLLIKKSSLEYLIIFRMIPGTPLAVQNFILSTLDISSYKFILSTIIGFTPIVLFSTLLGNKINNLSQINSLKVNNIFTLDLLLIIFIIISLLCFKIFYKKK

Foldseek 3Di:
DDPLVVVVVLLVVCVVVVVVVLVVLLVVLLQCLLVLDPDVLVSLLQLLQNPNLPSSLVSNLVSNLNSLLNNLVCLLVPCQVVCCVVQVVPQVVVLVVCPQPVLLVLLVLLQDPPDRSNNSSNNNSNHPDDSVSSSVSSSNSCSLSSSLSSNNSNVVNVVSVPVDDPPPPSDDPVSVVVSVVSNVVSVVVSVVSVD

Secondary structure (DSSP, 8-state):
--HHHHHHHHHHHHHHTHHHHHHHHHHHHHHHHHTT-TTHHHHHHHHHHHH-HHHHHHHHHHHHHHHHHHHHHHHHHHTHHHHHHHHHHHHHHHHHHHHHSHHHHHHHHHH-TT--HHHHHHHHHHS---HHHHHHHHHHHHHHHHHHHHHHHHHHHHHHHTT----TTSS-HHHHHHHHHHHHHHHHHHHHTT-

Mean predicted aligned error: 7.94 Å

Radius of gyration: 19.14 Å; Cα contacts (8 Å, |Δi|>4): 197; chains: 1; bounding box: 42×34×65 Å